Protein AF-A0A9P9G3U2-F1 (afdb_monomer_lite)

Secondary structure (DSSP, 8-state):
-EEEE-TTT--EEEEE--SSS-EEETT---SSEEEE---TTTS-TTT---PEEEE--SEEE-TTSSS------TTS--PPPSEEE--SHHHHHHHHHHHHHTT-SSEEEESEE---TTTSPPPP-STTSPPPSS--SSTT--EE-S-HHHHHHHHHHHHHTT--EEEE--SHHHHHHHHHHT-SEEESGGGG--

Foldseek 3Di:
DEFDADPVPRAGQDDDDDPDLAAAYEPPPQQFKDWDWHHCPVPPPVGTDDTDIQTQHAAEFAPQFQFDDCPDCVPNDDDDTRHDHADDLVRLLVVLVVRVVVVGLAHEYEQKGFRCCVVFPDADPDPPDDGDPDGPPDGRDIDGGDDLSSLLSNLVNCVVVVHAYEYEDCDPVSVVSNVVSPHSYYYNVVNVPD

InterPro domains:
  IPR032466 Metal-dependent hydrolase [SSF51556] (27-189)
  IPR051781 Metallo-dependent Hydrolase Enzymes [PTHR43135] (50-187)

Sequence (194 aa):
MSVTVDSETGLIVRVFERDDQKYVMPGLVDAHAHVFLHSYDEAGALQQKSPRLFVATKVLASTGSFEPRSENTSGGHCLPAGADAVDGVKACLMAVWIRIAAGADIIKFFADYRRRITRCPPAQQHPYIPSVRYPPKEPNADYLISSQQEMNMIVKEATLARAPVSAHCCTLEGALGAIEAGASTLEDVCDLLA

pLDDT: mean 73.5, std 18.17, range [33.47, 97.38]

Organism: Fusarium solani (NCBI:txid169388)

Structure (mmCIF, N/CA/C/O backbone):
data_AF-A0A9P9G3U2-F1
#
_entry.id   AF-A0A9P9G3U2-F1
#
loop_
_atom_site.group_PDB
_atom_site.id
_atom_site.type_symbol
_atom_site.label_atom_id
_atom_site.label_alt_id
_atom_site.label_comp_id
_atom_site.label_asym_id
_atom_site.label_entity_id
_atom_site.label_seq_id
_atom_site.pdbx_PDB_ins_code
_atom_site.Cartn_x
_atom_site.Cartn_y
_atom_site.Cartn_z
_atom_site.occupancy
_atom_site.B_iso_or_equiv
_atom_site.auth_seq_id
_atom_site.auth_comp_id
_atom_site.auth_asym_id
_atom_site.auth_atom_id
_atom_site.pdbx_PDB_model_num
ATOM 1 N N . MET A 1 1 ? -4.030 -13.801 9.976 1.00 45.12 1 MET A N 1
ATOM 2 C CA . MET A 1 1 ? -5.059 -14.839 9.845 1.00 45.12 1 MET A CA 1
ATOM 3 C C . MET A 1 1 ? -4.736 -15.628 8.585 1.00 45.12 1 MET A C 1
ATOM 5 O O . MET A 1 1 ? -4.961 -15.154 7.483 1.00 45.12 1 MET A O 1
ATOM 9 N N . SER A 1 2 ? -4.109 -16.796 8.716 1.00 42.75 2 SER A N 1
ATOM 10 C CA . SER A 1 2 ? -3.888 -17.645 7.539 1.00 42.75 2 SER A CA 1
ATOM 11 C C . SER A 1 2 ? -5.163 -18.431 7.259 1.00 42.75 2 SER A C 1
ATOM 13 O O . SER A 1 2 ? -5.807 -18.900 8.196 1.00 42.75 2 SER A O 1
ATOM 15 N N . VAL A 1 3 ? -5.541 -18.567 5.991 1.00 46.38 3 VAL A N 1
ATOM 16 C CA . VAL A 1 3 ? -6.710 -19.351 5.584 1.00 46.38 3 VAL A CA 1
ATOM 17 C C . VAL A 1 3 ? -6.270 -20.528 4.725 1.00 46.38 3 VAL A C 1
ATOM 19 O O . VAL A 1 3 ? -5.386 -20.393 3.886 1.00 46.38 3 VAL A O 1
ATOM 22 N N . THR A 1 4 ? -6.852 -21.699 4.961 1.00 43.03 4 THR A N 1
ATOM 23 C CA . THR A 1 4 ? -6.760 -22.839 4.044 1.00 43.03 4 THR A CA 1
ATOM 24 C C . THR A 1 4 ? -7.988 -22.804 3.162 1.00 43.03 4 THR A C 1
ATOM 26 O O . THR A 1 4 ? -9.107 -22.811 3.678 1.00 43.03 4 THR A O 1
ATOM 29 N N . VAL A 1 5 ? -7.772 -22.758 1.854 1.00 42.94 5 VAL A N 1
ATOM 30 C CA . VAL A 1 5 ? -8.829 -22.839 0.848 1.00 42.94 5 VAL A CA 1
ATOM 31 C C . VAL A 1 5 ? -8.732 -24.208 0.191 1.00 42.94 5 VAL A C 1
ATOM 33 O O . VAL A 1 5 ? -7.642 -24.632 -0.189 1.00 42.94 5 VAL A O 1
ATOM 36 N N . ASP A 1 6 ? -9.854 -24.907 0.094 1.00 45.75 6 ASP A N 1
ATOM 37 C CA . ASP A 1 6 ? -9.958 -26.141 -0.673 1.00 45.75 6 ASP A CA 1
ATOM 38 C C . ASP A 1 6 ? -9.789 -25.809 -2.159 1.00 45.75 6 ASP A C 1
ATOM 40 O O . ASP A 1 6 ? -10.519 -24.993 -2.722 1.00 45.75 6 ASP A O 1
ATOM 44 N N . SER A 1 7 ? -8.799 -26.429 -2.788 1.00 39.62 7 SER A N 1
ATOM 45 C CA . SER A 1 7 ? -8.441 -26.202 -4.183 1.00 39.62 7 SER A CA 1
ATOM 46 C C . SER A 1 7 ? -9.480 -26.708 -5.188 1.00 39.62 7 SER A C 1
ATOM 48 O O . SER A 1 7 ? -9.490 -26.223 -6.316 1.00 39.62 7 SER A O 1
ATOM 50 N N . GLU A 1 8 ? -10.336 -27.668 -4.822 1.00 46.75 8 GLU A N 1
ATOM 51 C CA . GLU A 1 8 ? -11.387 -28.188 -5.710 1.00 46.75 8 GLU A CA 1
ATOM 52 C C . GLU A 1 8 ? -12.665 -27.348 -5.640 1.00 46.75 8 GLU A C 1
ATOM 54 O O . GLU A 1 8 ? -13.308 -27.104 -6.662 1.00 46.75 8 GLU A O 1
ATOM 59 N N . THR A 1 9 ? -13.034 -26.888 -4.443 1.00 48.16 9 THR A N 1
ATOM 60 C CA . THR A 1 9 ? -14.304 -26.178 -4.211 1.00 48.16 9 THR A CA 1
ATOM 61 C C . THR A 1 9 ? -14.156 -24.662 -4.086 1.00 48.16 9 THR A C 1
ATOM 63 O O . THR A 1 9 ? -15.145 -23.936 -4.187 1.00 48.16 9 THR A O 1
ATOM 66 N N . GLY A 1 10 ? -12.936 -24.163 -3.867 1.00 41.75 10 GLY A N 1
ATOM 67 C CA . GLY A 1 10 ? -12.651 -22.752 -3.598 1.00 41.75 10 GLY A CA 1
ATOM 68 C C . GLY A 1 10 ? -13.147 -22.270 -2.231 1.00 41.75 10 GLY A C 1
ATOM 69 O O . GLY A 1 10 ? -13.153 -21.066 -1.969 1.00 41.75 10 GLY A O 1
ATOM 70 N N . LEU A 1 11 ? -13.590 -23.179 -1.357 1.00 41.12 11 LEU A N 1
ATOM 71 C CA . LEU A 1 11 ? -14.156 -22.840 -0.054 1.00 41.12 11 LEU A CA 1
ATOM 72 C C . LEU A 1 11 ? -13.065 -22.667 1.002 1.00 41.12 11 LEU A C 1
ATOM 74 O O . LEU A 1 11 ? -12.094 -23.418 1.053 1.00 41.12 11 LEU A O 1
ATOM 78 N N . ILE A 1 12 ? -13.250 -21.690 1.890 1.00 50.56 12 ILE A N 1
ATOM 79 C CA . ILE A 1 12 ? -12.361 -21.462 3.034 1.00 50.56 12 ILE A CA 1
ATOM 80 C C . ILE A 1 12 ? -12.642 -22.529 4.099 1.00 50.56 12 ILE A C 1
ATOM 82 O O . ILE A 1 12 ? -13.596 -22.426 4.869 1.00 50.56 12 ILE A O 1
ATOM 86 N N . VAL A 1 13 ? -11.808 -23.562 4.141 1.00 50.53 13 VAL A N 1
ATOM 87 C CA . VAL A 1 13 ? -11.993 -24.722 5.023 1.00 50.53 13 VAL A CA 1
ATOM 88 C C . VAL A 1 13 ? -11.485 -24.459 6.432 1.00 50.53 13 VAL A C 1
ATOM 90 O O . VAL A 1 13 ? -12.077 -24.945 7.387 1.00 50.53 13 VAL A O 1
ATOM 93 N N . ARG A 1 14 ? -10.397 -23.692 6.590 1.00 45.00 14 ARG A N 1
ATOM 94 C CA . ARG A 1 14 ? -9.821 -23.374 7.910 1.00 45.00 14 ARG A CA 1
ATOM 95 C C . ARG A 1 14 ? -9.322 -21.949 7.995 1.00 45.00 14 ARG A C 1
ATOM 97 O O . ARG A 1 14 ? -8.654 -21.474 7.083 1.00 45.00 14 ARG A O 1
ATOM 104 N N . VAL A 1 15 ? -9.583 -21.306 9.126 1.00 49.19 15 VAL A N 1
ATOM 105 C CA . VAL A 1 15 ? -9.071 -19.983 9.484 1.00 49.19 15 VAL A CA 1
ATOM 106 C C . VAL A 1 15 ? -8.194 -20.148 10.722 1.00 49.19 15 VAL A C 1
ATOM 108 O O . VAL A 1 15 ? -8.650 -20.671 11.731 1.00 49.19 15 VAL A O 1
ATOM 111 N N . PHE A 1 16 ? -6.929 -19.740 10.646 1.00 49.03 16 PHE A N 1
ATOM 112 C CA . PHE A 1 16 ? -6.006 -19.781 11.778 1.00 49.03 16 PHE A CA 1
ATOM 113 C C . PHE A 1 16 ? -5.856 -18.382 12.387 1.00 49.03 16 PHE A C 1
ATOM 115 O O . PHE A 1 16 ? -5.353 -17.459 11.730 1.00 49.03 16 PHE A O 1
ATOM 122 N N . GLU A 1 17 ? -6.232 -18.240 13.657 1.00 43.00 17 GLU A N 1
ATOM 123 C CA . GLU A 1 17 ? -5.750 -17.160 14.523 1.00 43.00 17 GLU A CA 1
ATOM 124 C C . GLU A 1 17 ? -4.346 -17.516 15.038 1.00 43.00 17 GLU A C 1
ATOM 126 O O . GLU A 1 17 ? -4.057 -18.674 15.340 1.00 43.00 17 GLU A O 1
ATOM 131 N N . ARG A 1 18 ? -3.438 -16.536 15.087 1.00 46.53 18 ARG A N 1
ATOM 132 C CA . ARG A 1 18 ? -2.116 -16.687 15.712 1.00 46.53 18 ARG A CA 1
ATOM 133 C C . ARG A 1 18 ? -1.962 -15.623 16.794 1.00 46.53 18 ARG A C 1
ATOM 135 O O . ARG A 1 18 ? -2.353 -14.485 16.561 1.00 46.53 18 ARG A O 1
ATOM 142 N N . ASP A 1 19 ? -1.385 -16.024 17.928 1.00 43.56 19 ASP A N 1
ATOM 143 C CA . ASP A 1 19 ? -1.260 -15.240 19.172 1.00 43.56 19 ASP A CA 1
ATOM 144 C C . ASP A 1 19 ? -0.364 -13.990 19.063 1.00 43.56 19 ASP A C 1
ATOM 146 O O . ASP A 1 19 ? -0.414 -13.118 19.930 1.00 43.56 19 ASP A O 1
ATOM 150 N N . ASP A 1 20 ? 0.428 -13.864 17.995 1.00 41.25 20 ASP A N 1
ATOM 151 C CA . ASP A 1 20 ? 1.319 -12.722 17.793 1.00 41.25 20 ASP A CA 1
ATOM 152 C C . ASP A 1 20 ? 0.686 -11.655 16.890 1.00 41.25 20 ASP A C 1
ATOM 154 O O . ASP A 1 20 ? 0.144 -11.947 15.825 1.00 41.25 20 ASP A O 1
ATOM 158 N N . GLN A 1 21 ? 0.819 -10.389 17.304 1.00 41.56 21 GLN A N 1
ATOM 159 C CA . GLN A 1 21 ? 0.242 -9.161 16.724 1.00 41.56 21 GLN A CA 1
ATOM 160 C C . GLN A 1 21 ? 0.616 -8.846 15.253 1.00 41.56 21 GLN A C 1
ATOM 162 O O . GLN A 1 21 ? 0.402 -7.720 14.799 1.00 41.56 21 GLN A O 1
ATOM 167 N N . LYS A 1 22 ? 1.189 -9.791 14.498 1.00 35.25 22 LYS A N 1
ATOM 168 C CA . LYS A 1 22 ? 1.585 -9.611 13.096 1.00 35.25 22 LYS A CA 1
ATOM 169 C C . LYS A 1 22 ? 1.017 -10.726 12.222 1.00 35.25 22 LYS A C 1
ATOM 171 O O . LYS A 1 22 ? 1.266 -11.906 12.459 1.00 35.25 22 LYS A O 1
ATOM 176 N N . TYR A 1 23 ? 0.268 -10.352 11.188 1.00 40.38 23 TYR A N 1
ATOM 177 C CA . TYR A 1 23 ? -0.491 -11.295 10.368 1.00 40.38 23 TYR A CA 1
ATOM 178 C C . TYR A 1 23 ? -0.017 -11.293 8.913 1.00 40.38 23 TYR A C 1
ATOM 180 O O . TYR A 1 23 ? -0.073 -10.274 8.241 1.00 40.38 23 TYR A O 1
ATOM 188 N N . VAL A 1 24 ? 0.372 -12.448 8.378 1.00 34.41 24 VAL A N 1
ATOM 189 C CA . VAL A 1 24 ? 0.499 -12.628 6.922 1.00 34.41 24 VAL A CA 1
ATOM 190 C C . VAL A 1 24 ? -0.860 -13.092 6.396 1.00 34.41 24 VAL A C 1
ATOM 192 O O . VAL A 1 24 ? -1.412 -14.066 6.919 1.00 34.41 24 VAL A O 1
ATOM 195 N N . MET A 1 25 ? -1.428 -12.374 5.427 1.00 40.22 25 MET A N 1
ATOM 196 C CA . MET A 1 25 ? -2.732 -12.685 4.828 1.00 40.22 25 MET A CA 1
ATOM 197 C C . MET A 1 25 ? -2.536 -13.025 3.344 1.00 40.22 25 MET A C 1
ATOM 199 O O . MET A 1 25 ? -2.255 -12.120 2.559 1.00 40.22 25 MET A O 1
ATOM 203 N N . PRO A 1 26 ? -2.689 -14.292 2.916 1.00 33.72 26 PRO A N 1
ATOM 204 C CA . PRO A 1 26 ? -2.816 -14.584 1.495 1.00 33.72 26 PRO A CA 1
ATOM 205 C C . PRO A 1 26 ? -4.196 -14.104 1.015 1.00 33.72 26 PRO A C 1
ATOM 207 O O . PRO A 1 26 ? -5.219 -14.537 1.547 1.00 33.72 26 PRO A O 1
ATOM 210 N N . GLY A 1 27 ? -4.230 -13.209 0.023 1.00 40.00 27 GLY A N 1
ATOM 211 C CA . GLY A 1 27 ? -5.468 -12.830 -0.669 1.00 40.00 27 GLY A CA 1
ATOM 212 C C . GLY A 1 27 ? -6.061 -11.456 -0.342 1.00 40.00 27 GLY A C 1
ATOM 213 O O . GLY A 1 27 ? -7.267 -11.275 -0.510 1.00 40.00 27 GLY A O 1
ATOM 214 N N . LEU A 1 28 ? -5.263 -10.463 0.065 1.00 48.31 28 LEU A N 1
ATOM 215 C CA . LEU A 1 28 ? -5.738 -9.078 0.207 1.00 48.31 28 LEU A CA 1
ATOM 216 C C . LEU A 1 28 ? -5.749 -8.313 -1.137 1.00 48.31 28 LEU A C 1
ATOM 218 O O . LEU A 1 28 ? -5.155 -7.246 -1.285 1.00 48.31 28 LEU A O 1
ATOM 222 N N . VAL A 1 29 ? -6.406 -8.878 -2.148 1.00 45.91 29 VAL A N 1
ATOM 223 C CA . VAL A 1 29 ? -6.285 -8.418 -3.546 1.00 45.91 29 VAL A CA 1
ATOM 224 C C . VAL A 1 29 ? -7.117 -7.164 -3.839 1.00 45.91 29 VAL A C 1
ATOM 226 O O . VAL A 1 29 ? -6.868 -6.483 -4.832 1.00 45.91 29 VAL A O 1
ATOM 229 N N . ASP A 1 30 ? -8.082 -6.814 -2.981 1.00 46.75 30 ASP A N 1
ATOM 230 C CA . ASP A 1 30 ? -8.872 -5.601 -3.182 1.00 46.75 30 ASP A CA 1
ATOM 231 C C . ASP A 1 30 ? -8.212 -4.396 -2.506 1.00 46.75 30 ASP A C 1
ATOM 233 O O . ASP A 1 30 ? -7.825 -4.424 -1.333 1.00 46.75 30 ASP A O 1
ATOM 237 N N . ALA A 1 31 ? -8.061 -3.325 -3.274 1.00 53.69 31 ALA A N 1
ATOM 238 C CA . ALA A 1 31 ? -7.362 -2.124 -2.856 1.00 53.69 31 ALA A CA 1
ATOM 239 C C . ALA A 1 31 ? -8.136 -1.346 -1.778 1.00 53.69 31 ALA A C 1
ATOM 241 O O . ALA A 1 31 ? -7.592 -0.403 -1.218 1.00 53.69 31 ALA A O 1
ATOM 242 N N . HIS A 1 32 ? -9.396 -1.683 -1.472 1.00 55.69 32 HIS A N 1
ATOM 243 C CA . HIS A 1 32 ? -10.261 -0.742 -0.747 1.00 55.69 32 HIS A CA 1
ATOM 244 C C . HIS A 1 32 ? -11.092 -1.325 0.416 1.00 55.69 32 HIS A C 1
ATOM 246 O O . HIS A 1 32 ? -11.450 -0.549 1.308 1.00 55.69 32 HIS A O 1
ATOM 252 N N . ALA A 1 33 ? -11.361 -2.640 0.490 1.00 49.88 33 ALA A N 1
ATOM 253 C CA . ALA A 1 33 ? -12.151 -3.239 1.583 1.00 49.88 33 ALA A CA 1
ATOM 254 C C . ALA A 1 33 ? -11.839 -4.726 1.863 1.00 49.88 33 ALA A C 1
ATOM 256 O O . ALA A 1 33 ? -11.539 -5.492 0.948 1.00 49.88 33 ALA A O 1
ATOM 257 N N . HIS A 1 34 ? -11.985 -5.156 3.126 1.00 57.62 34 HIS A N 1
ATOM 258 C CA . HIS A 1 34 ? -11.799 -6.558 3.547 1.00 57.62 34 HIS A CA 1
ATOM 259 C C . HIS A 1 34 ? -13.019 -7.137 4.216 1.00 57.62 34 HIS A C 1
ATOM 261 O O . HIS A 1 34 ? -13.521 -6.5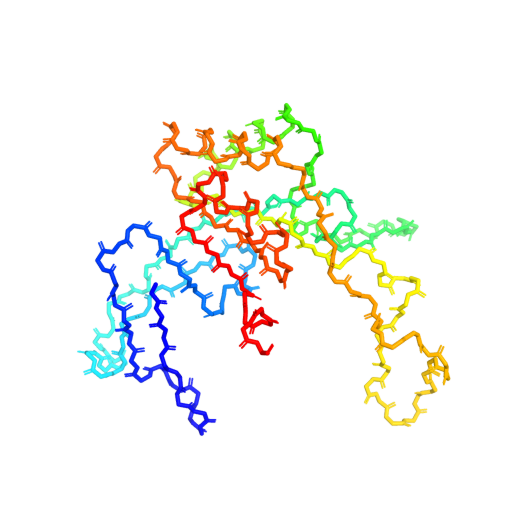48 5.160 1.00 57.62 34 HIS A O 1
ATOM 267 N N . VAL A 1 35 ? -13.421 -8.332 3.794 1.00 55.12 35 VAL A N 1
ATOM 268 C CA . VAL A 1 35 ? -14.496 -9.104 4.412 1.00 55.12 35 VAL A CA 1
ATOM 269 C C . VAL A 1 35 ? -13.890 -10.192 5.296 1.00 55.12 35 VAL A C 1
ATOM 271 O O . VAL A 1 35 ? -13.246 -11.109 4.793 1.00 55.12 35 VAL A O 1
ATOM 274 N N . PHE A 1 36 ? -14.123 -10.126 6.607 1.00 54.19 36 PHE A N 1
ATOM 275 C CA . PHE A 1 36 ? -13.776 -11.229 7.505 1.00 54.19 36 PHE A CA 1
ATOM 276 C C . PHE A 1 36 ? -14.916 -12.241 7.570 1.00 54.19 36 PHE A C 1
ATOM 278 O O . PHE A 1 36 ? -16.031 -11.919 7.987 1.00 54.19 36 PHE A O 1
ATOM 285 N N . LEU A 1 37 ? -14.603 -13.469 7.168 1.00 55.50 37 LEU A N 1
ATOM 286 C CA . LEU A 1 37 ? -15.475 -14.632 7.219 1.00 55.50 37 LEU A CA 1
ATOM 287 C C . LEU A 1 37 ? -14.943 -15.623 8.261 1.00 55.50 37 LEU A C 1
ATOM 289 O O . LEU A 1 37 ? -13.740 -15.876 8.319 1.00 55.50 37 LEU A O 1
ATOM 293 N N . HIS A 1 38 ? -15.843 -16.196 9.065 1.00 53.56 38 HIS A N 1
ATOM 294 C CA . HIS A 1 38 ? -15.523 -17.393 9.847 1.00 53.56 38 HIS A CA 1
ATOM 295 C C . HIS A 1 38 ? -15.225 -18.558 8.903 1.00 53.56 38 HIS A C 1
ATOM 297 O O . HIS A 1 38 ? -15.784 -18.619 7.802 1.00 53.56 38 HIS A O 1
ATOM 303 N N . SER A 1 39 ? -14.385 -19.487 9.356 1.00 50.84 39 SER A N 1
ATOM 304 C CA . SER A 1 39 ? -14.165 -20.744 8.645 1.00 50.84 39 SER A CA 1
ATOM 305 C C . SER A 1 39 ? -15.485 -21.487 8.440 1.00 50.84 39 SER A C 1
ATOM 307 O O . SER A 1 39 ? -16.307 -21.508 9.359 1.00 50.84 39 SER A O 1
ATOM 309 N N . TYR A 1 40 ? -15.683 -22.152 7.299 1.00 56.06 40 TYR A N 1
ATOM 310 C CA . TYR A 1 40 ? -16.886 -22.973 7.099 1.00 56.06 40 TYR A CA 1
ATOM 311 C C . TYR A 1 40 ? -16.959 -24.162 8.078 1.00 56.06 40 TYR A C 1
ATOM 313 O O . TYR A 1 40 ? -18.061 -24.599 8.408 1.00 56.06 40 TYR A O 1
ATOM 321 N N . ASP A 1 41 ? -15.810 -24.611 8.602 1.00 54.81 41 ASP A N 1
ATOM 322 C CA . ASP A 1 41 ? -15.711 -25.583 9.705 1.00 54.81 41 ASP A CA 1
ATOM 323 C C . ASP A 1 41 ? -16.272 -25.039 11.041 1.00 54.81 41 ASP A C 1
ATOM 325 O O . ASP A 1 41 ? -16.739 -25.814 11.874 1.00 54.81 41 ASP A O 1
ATOM 329 N N . GLU A 1 42 ? -16.233 -23.720 11.269 1.00 59.12 42 GLU A N 1
ATOM 330 C CA . GLU A 1 42 ? -16.720 -23.081 12.505 1.00 59.12 42 GLU A CA 1
ATOM 331 C C . GLU A 1 42 ? -18.178 -22.625 12.407 1.00 59.12 42 GLU A C 1
ATOM 333 O O . GLU A 1 42 ? -18.930 -22.725 13.376 1.00 59.12 42 GLU A O 1
ATOM 338 N N . ALA A 1 43 ? -18.582 -22.087 11.254 1.00 58.69 43 ALA A N 1
ATOM 339 C CA . ALA A 1 43 ? -19.936 -21.606 11.024 1.00 58.69 43 ALA A CA 1
ATOM 340 C C . ALA A 1 43 ? -20.340 -21.839 9.565 1.00 58.69 43 ALA A C 1
ATOM 342 O O . ALA A 1 43 ? -19.764 -21.260 8.642 1.00 58.69 43 ALA A O 1
ATOM 343 N N . GLY A 1 44 ? -21.380 -22.654 9.358 1.00 60.38 44 GLY A N 1
ATOM 344 C CA . GLY A 1 44 ? -21.969 -22.852 8.033 1.00 60.38 44 GLY A CA 1
ATOM 345 C C . GLY A 1 44 ? -22.502 -21.538 7.446 1.00 60.38 44 GLY A C 1
ATOM 346 O O . GLY A 1 44 ? -22.791 -20.595 8.180 1.00 60.38 44 GLY A O 1
ATOM 347 N N . ALA A 1 45 ? -22.686 -21.480 6.124 1.00 64.50 45 ALA A N 1
ATOM 348 C CA . ALA A 1 45 ? -23.028 -20.248 5.393 1.00 64.50 45 ALA A CA 1
ATOM 349 C C . ALA A 1 45 ? -24.205 -19.443 5.991 1.00 64.50 45 ALA A C 1
ATOM 351 O O . ALA A 1 45 ? -24.190 -18.217 5.981 1.00 64.50 45 ALA A O 1
ATOM 352 N N . LEU A 1 46 ? -25.212 -20.124 6.550 1.00 64.62 46 LEU A N 1
ATOM 353 C CA . LEU A 1 46 ? -26.394 -19.502 7.167 1.00 64.62 46 LEU A CA 1
ATOM 354 C C . LEU A 1 46 ? -26.131 -18.881 8.551 1.00 64.62 46 LEU A C 1
ATOM 356 O O . LEU A 1 46 ? -26.942 -18.097 9.035 1.00 64.62 46 LEU A O 1
ATOM 360 N N . GLN A 1 47 ? -25.035 -19.264 9.206 1.00 64.56 47 GLN A N 1
ATOM 361 C CA . GLN A 1 47 ? -24.634 -18.827 10.547 1.00 64.56 47 GLN A CA 1
ATOM 362 C C . GLN A 1 47 ? -23.389 -17.944 10.534 1.00 64.56 47 GLN A C 1
ATOM 364 O O . GLN A 1 47 ? -22.958 -17.492 11.599 1.00 64.56 47 GLN A O 1
ATOM 369 N N . GLN A 1 48 ? -22.810 -17.672 9.360 1.00 62.75 48 GLN A N 1
ATOM 370 C CA . GLN A 1 48 ? -21.767 -16.668 9.269 1.00 62.75 48 GLN A CA 1
ATOM 371 C C . GLN A 1 48 ? -22.288 -15.354 9.840 1.00 62.75 48 GLN A C 1
ATOM 373 O O . GLN A 1 48 ? -23.316 -14.822 9.418 1.00 62.75 48 GLN A O 1
ATOM 378 N N . LYS A 1 49 ? -21.564 -14.832 10.833 1.00 59.91 49 LYS A N 1
ATOM 379 C CA . LYS A 1 49 ? -21.797 -13.473 11.312 1.00 59.91 49 LYS A CA 1
ATOM 380 C C . LYS A 1 49 ? -21.672 -12.541 10.115 1.00 59.91 49 LYS A C 1
ATOM 382 O O . LYS A 1 49 ? -20.784 -12.739 9.287 1.00 59.91 49 LYS A O 1
ATOM 387 N N . SER A 1 50 ? -22.553 -11.544 10.045 1.00 54.53 50 SER A N 1
ATOM 388 C CA . SER A 1 50 ? -22.530 -10.552 8.974 1.00 54.53 50 SER A CA 1
ATOM 389 C C . SER A 1 50 ? -21.096 -10.076 8.724 1.00 54.53 50 SER A C 1
ATOM 391 O O . SER A 1 50 ? -20.388 -9.793 9.700 1.00 54.53 50 SER A O 1
ATOM 393 N N . PRO A 1 51 ? -20.665 -10.009 7.454 1.00 57.97 51 PRO A N 1
ATOM 394 C CA . PRO A 1 51 ? -19.285 -9.721 7.103 1.00 57.97 51 PRO A CA 1
ATOM 395 C C . PRO A 1 51 ? -18.842 -8.418 7.763 1.00 57.97 51 PRO A C 1
ATOM 397 O O . PRO A 1 51 ? -19.443 -7.363 7.550 1.00 57.97 51 PRO A O 1
ATOM 400 N N . ARG A 1 52 ? -17.807 -8.496 8.606 1.00 57.81 52 ARG A N 1
ATOM 401 C CA . ARG A 1 52 ? -17.179 -7.299 9.167 1.00 57.81 52 ARG A CA 1
ATOM 402 C C . ARG A 1 52 ? -16.229 -6.750 8.121 1.00 57.81 52 ARG A C 1
ATOM 404 O O . ARG A 1 52 ? -15.305 -7.455 7.711 1.00 57.81 52 ARG A O 1
ATOM 411 N N . LEU A 1 53 ? -16.510 -5.526 7.686 1.00 66.12 53 LEU A N 1
ATOM 412 C CA . LEU A 1 53 ? -15.677 -4.808 6.740 1.00 66.12 53 LEU A CA 1
ATOM 413 C C . LEU A 1 53 ? -14.621 -4.003 7.491 1.00 66.12 53 LEU A C 1
ATOM 415 O O . LEU A 1 53 ? -14.978 -3.224 8.369 1.00 66.12 53 LEU A O 1
ATOM 419 N N . PHE A 1 54 ? -13.352 -4.185 7.133 1.00 70.88 54 PHE A N 1
ATOM 420 C CA . PHE A 1 54 ? -12.311 -3.200 7.428 1.00 70.88 54 PHE A CA 1
ATOM 421 C C . PHE A 1 54 ? -12.055 -2.407 6.159 1.00 70.88 54 PHE A C 1
ATOM 423 O O . PHE A 1 54 ? -11.713 -2.983 5.121 1.00 70.88 54 PHE A O 1
ATOM 430 N N . VAL A 1 55 ? -12.268 -1.099 6.228 1.00 78.81 55 VAL A N 1
ATOM 431 C CA . VAL A 1 55 ? -12.207 -0.226 5.060 1.00 78.81 55 VAL A CA 1
ATOM 432 C C . VAL A 1 55 ? -10.876 0.514 5.052 1.00 78.81 55 VAL A C 1
ATOM 434 O O . VAL A 1 55 ? -10.582 1.290 5.957 1.00 78.81 55 VAL A O 1
ATOM 437 N N . ALA A 1 56 ? -10.073 0.301 4.008 1.00 81.31 56 ALA A N 1
ATOM 438 C CA . ALA A 1 56 ? -8.803 1.009 3.825 1.00 81.31 56 ALA A CA 1
ATOM 439 C C . ALA A 1 56 ? -8.984 2.390 3.170 1.00 81.31 56 ALA A C 1
ATOM 441 O O . ALA A 1 56 ? -8.084 3.229 3.182 1.00 81.31 56 ALA A O 1
ATOM 442 N N . THR A 1 57 ? -10.161 2.650 2.594 1.00 84.81 57 THR A N 1
ATOM 443 C CA . THR A 1 57 ? -10.467 3.785 1.709 1.00 84.81 57 THR A CA 1
ATOM 444 C C . THR A 1 57 ? -9.639 3.755 0.424 1.00 84.81 57 THR A C 1
ATOM 446 O O . THR A 1 57 ? -9.986 2.983 -0.453 1.00 84.81 57 THR A O 1
ATOM 449 N N . LYS A 1 58 ? -8.580 4.564 0.280 1.00 86.88 58 LYS A N 1
ATOM 450 C CA . LYS A 1 58 ? -7.611 4.496 -0.823 1.00 86.88 58 LYS A CA 1
ATOM 451 C C . LYS A 1 58 ? -6.270 4.000 -0.301 1.00 86.88 58 LYS A C 1
ATOM 453 O O . LYS A 1 58 ? -5.785 4.496 0.711 1.00 86.88 58 LYS A O 1
ATOM 458 N N . VAL A 1 59 ? -5.648 3.091 -1.039 1.00 89.69 59 VAL A N 1
ATOM 459 C CA . VAL A 1 59 ? -4.286 2.641 -0.742 1.00 89.69 59 VAL A CA 1
ATOM 460 C C . VAL A 1 59 ? -3.275 3.728 -1.067 1.00 89.69 59 VAL A C 1
ATOM 462 O O . VAL A 1 59 ? -3.450 4.466 -2.033 1.00 89.69 59 VAL A O 1
ATOM 465 N N . LEU A 1 60 ? -2.210 3.792 -0.278 1.00 91.75 60 LEU A N 1
ATOM 466 C CA . LEU A 1 60 ? -1.053 4.639 -0.525 1.00 91.75 60 LEU A CA 1
ATOM 467 C C . LEU A 1 60 ? -0.062 3.928 -1.457 1.00 91.75 60 LEU A C 1
ATOM 469 O O . LEU A 1 60 ? 0.365 2.807 -1.179 1.00 91.75 60 LEU A O 1
ATOM 473 N N . ALA A 1 61 ? 0.323 4.566 -2.557 1.00 90.38 61 ALA A N 1
ATOM 474 C CA . ALA A 1 61 ? 1.325 4.027 -3.476 1.00 90.38 61 ALA A CA 1
ATOM 475 C C . ALA A 1 61 ? 2.172 5.157 -4.075 1.00 90.38 61 ALA A C 1
ATOM 477 O O . ALA A 1 61 ? 1.701 6.284 -4.187 1.00 90.38 61 ALA A O 1
ATOM 478 N N . SER A 1 62 ? 3.406 4.873 -4.496 1.00 89.31 62 SER A N 1
ATOM 479 C CA . SER A 1 62 ? 4.227 5.876 -5.197 1.00 89.31 62 SER A CA 1
ATOM 480 C C . SER A 1 62 ? 3.639 6.215 -6.572 1.00 89.31 62 SER A C 1
ATOM 482 O O . SER A 1 62 ? 3.023 5.368 -7.231 1.00 89.31 62 SER A O 1
ATOM 484 N N . THR A 1 63 ? 3.868 7.433 -7.057 1.00 87.25 63 THR A N 1
ATOM 485 C CA . THR A 1 63 ? 3.357 7.884 -8.359 1.00 87.25 63 THR A CA 1
ATOM 486 C C . THR A 1 63 ? 3.775 6.953 -9.511 1.00 87.25 63 THR A C 1
ATOM 488 O O . THR A 1 63 ? 4.949 6.605 -9.691 1.00 87.25 63 THR A O 1
ATOM 491 N N . GLY A 1 64 ? 2.821 6.550 -10.353 1.00 78.06 64 GLY A N 1
ATOM 492 C CA . GLY A 1 64 ? 3.029 5.685 -11.520 1.00 78.06 64 GLY A CA 1
ATOM 493 C C . GLY A 1 64 ? 3.103 4.181 -11.236 1.00 78.06 64 GLY A C 1
ATOM 494 O O . GLY A 1 64 ? 3.331 3.411 -12.179 1.00 78.06 64 GLY A O 1
ATOM 495 N N . SER A 1 65 ? 2.954 3.761 -9.973 1.00 79.19 65 SER A N 1
ATOM 496 C CA . SER A 1 65 ? 3.001 2.351 -9.558 1.00 79.19 65 SER A CA 1
ATOM 497 C C . SER A 1 65 ? 1.628 1.667 -9.675 1.00 79.19 65 SER A C 1
ATOM 499 O O . SER A 1 65 ? 1.331 1.094 -10.724 1.00 79.19 65 SER A O 1
ATOM 501 N N . PHE A 1 66 ? 0.785 1.758 -8.642 1.00 77.38 66 PHE A N 1
ATOM 502 C CA . PHE A 1 66 ? -0.563 1.192 -8.569 1.00 77.38 66 PHE A CA 1
ATOM 503 C C . PHE A 1 66 ? -1.623 2.226 -8.980 1.00 77.38 66 PHE A C 1
ATOM 505 O O . PHE A 1 66 ? -2.424 2.698 -8.177 1.00 77.38 66 PHE A O 1
ATOM 512 N N . GLU A 1 67 ? -1.627 2.622 -10.252 1.00 71.06 67 GLU A N 1
ATOM 513 C CA . GLU A 1 67 ? -2.655 3.523 -10.778 1.00 71.06 67 GLU A CA 1
ATOM 514 C C . GLU A 1 67 ? -2.999 3.237 -12.248 1.00 71.06 67 GLU A C 1
ATOM 516 O O . GLU A 1 67 ? -2.114 2.877 -13.036 1.00 71.06 67 GLU A O 1
ATOM 521 N N . PRO A 1 68 ? -4.274 3.412 -12.655 1.00 67.12 68 PRO A N 1
ATOM 522 C CA . PRO A 1 68 ? -4.648 3.459 -14.063 1.00 67.12 68 PRO A CA 1
ATOM 523 C C . PRO A 1 68 ? -3.906 4.601 -14.769 1.00 67.12 68 PRO A C 1
ATOM 525 O O . PRO A 1 68 ? -4.276 5.772 -14.661 1.00 67.12 68 PRO A O 1
ATOM 528 N N . ARG A 1 69 ? -2.833 4.267 -15.493 1.00 69.00 69 ARG A N 1
ATOM 529 C CA . ARG A 1 69 ? -2.018 5.269 -16.189 1.00 69.00 69 ARG A CA 1
ATOM 530 C C . ARG A 1 69 ? -2.826 5.892 -17.321 1.00 69.00 69 ARG A C 1
ATOM 532 O O . ARG A 1 69 ? -3.131 5.232 -18.310 1.00 69.00 69 ARG A O 1
ATOM 539 N N . SER A 1 70 ? -3.155 7.168 -17.166 1.00 64.38 70 SER A N 1
ATOM 540 C CA . SER A 1 70 ? -3.857 7.959 -18.175 1.00 64.38 70 SER A CA 1
ATOM 541 C C . SER A 1 70 ? -2.872 8.954 -18.791 1.00 64.38 70 SER A C 1
ATOM 543 O O . SER A 1 70 ? -2.777 10.092 -18.350 1.00 64.38 70 SER A O 1
ATOM 545 N N . GLU A 1 71 ? -2.094 8.512 -19.784 1.00 66.88 71 GLU A N 1
ATOM 546 C CA . GLU A 1 71 ? -1.128 9.380 -20.490 1.00 66.88 71 GLU A CA 1
ATOM 547 C C . GLU A 1 71 ? -1.809 10.305 -21.509 1.00 66.88 71 GLU A C 1
ATOM 549 O O . GLU A 1 71 ? -1.274 11.353 -21.864 1.00 66.88 71 GLU A O 1
ATOM 554 N N . ASN A 1 72 ? -3.003 9.930 -21.972 1.00 63.75 72 ASN A N 1
ATOM 555 C CA . ASN A 1 72 ? -3.775 10.690 -22.941 1.00 63.75 72 ASN A CA 1
ATOM 556 C C . ASN A 1 72 ? -5.108 11.133 -22.330 1.00 63.75 72 ASN A C 1
ATOM 558 O O . ASN A 1 72 ? -5.963 10.302 -22.045 1.00 63.75 72 ASN A O 1
ATOM 562 N N . THR A 1 73 ? -5.287 12.443 -22.176 1.00 69.81 73 THR A N 1
ATOM 563 C CA . THR A 1 73 ? -6.541 13.066 -21.716 1.00 69.81 73 THR A CA 1
ATOM 564 C C . THR A 1 73 ? -7.384 13.611 -22.875 1.00 69.81 73 THR A C 1
ATOM 566 O O . THR A 1 73 ? -8.444 14.207 -22.664 1.00 69.81 73 THR A O 1
ATOM 569 N N . SER A 1 74 ? -6.927 13.419 -24.118 1.00 68.06 74 SER A N 1
ATOM 570 C CA . SER A 1 74 ? -7.610 13.901 -25.319 1.00 68.06 74 SER A CA 1
ATOM 571 C C . SER A 1 74 ? -8.982 13.239 -25.436 1.00 68.06 74 SER A C 1
ATOM 573 O O . SER A 1 74 ? -9.083 12.018 -25.521 1.00 68.06 74 SER A O 1
ATOM 575 N N . GLY A 1 75 ? -10.042 14.049 -25.431 1.00 72.00 75 GLY A N 1
ATOM 576 C CA . GLY A 1 75 ? -11.430 13.573 -25.402 1.00 72.00 75 GLY A CA 1
ATOM 577 C C . GLY A 1 75 ? -12.064 13.540 -24.007 1.00 72.00 75 GLY A C 1
ATOM 578 O O . GLY A 1 75 ? -13.208 13.120 -23.883 1.00 72.00 75 GLY A O 1
ATOM 579 N N . GLY A 1 76 ? -11.359 13.997 -22.965 1.00 75.62 76 GLY A N 1
ATOM 580 C CA . GLY A 1 76 ? -11.907 14.163 -21.612 1.00 75.62 76 GLY A CA 1
ATOM 581 C C . GLY A 1 76 ? -12.077 12.865 -20.817 1.00 75.62 76 GLY A C 1
ATOM 582 O O . GLY A 1 76 ? -12.603 12.893 -19.707 1.00 75.62 76 GLY A O 1
ATOM 583 N N . HIS A 1 77 ? -11.628 11.731 -21.356 1.00 68.75 77 HIS A N 1
ATOM 584 C CA . HIS A 1 77 ? -11.671 10.448 -20.667 1.00 68.75 77 HIS A CA 1
ATOM 585 C C . HIS A 1 77 ? -10.409 10.248 -19.821 1.00 68.75 77 HIS A C 1
ATOM 587 O O . HIS A 1 77 ? -9.335 9.981 -20.352 1.00 68.75 77 HIS A O 1
ATOM 593 N N . CYS A 1 78 ? -10.561 10.341 -18.500 1.00 69.69 78 CYS A N 1
ATOM 594 C CA . CYS A 1 78 ? -9.543 9.973 -17.516 1.00 69.69 78 CYS A CA 1
ATOM 595 C C . CYS A 1 78 ? -10.129 8.915 -16.581 1.00 69.69 78 CYS A C 1
ATOM 597 O O . CYS A 1 78 ? -11.241 9.087 -16.075 1.00 69.69 78 CYS A O 1
ATOM 599 N N . LEU A 1 79 ? -9.397 7.828 -16.341 1.00 73.44 79 LEU A N 1
ATOM 600 C CA . LEU A 1 79 ? -9.822 6.823 -15.369 1.00 73.44 79 LEU A CA 1
ATOM 601 C C . LEU A 1 79 ? -9.578 7.344 -13.943 1.00 73.44 79 LEU A C 1
ATOM 603 O O . LEU A 1 79 ? -8.572 8.017 -13.707 1.00 73.44 79 LEU A O 1
ATOM 607 N N . PRO A 1 80 ? -10.472 7.055 -12.981 1.00 73.12 80 PRO A N 1
ATOM 608 C CA . PRO A 1 80 ? -10.240 7.430 -11.594 1.00 73.12 80 PRO A CA 1
ATOM 609 C C . PRO A 1 80 ? -9.004 6.708 -11.048 1.00 73.12 80 PRO A C 1
ATOM 611 O O . PRO A 1 80 ? -8.806 5.517 -11.289 1.00 73.12 80 PRO A O 1
ATOM 614 N N . ALA A 1 81 ? -8.181 7.429 -10.286 1.00 73.25 81 ALA A N 1
ATOM 615 C CA . ALA A 1 81 ? -7.006 6.850 -9.647 1.00 73.25 81 ALA A CA 1
ATOM 616 C C . ALA A 1 81 ? -7.415 5.801 -8.599 1.00 73.25 81 ALA A C 1
ATOM 618 O O . ALA A 1 81 ? -8.202 6.093 -7.690 1.00 73.25 81 ALA A O 1
ATOM 619 N N . GLY A 1 82 ? -6.857 4.593 -8.738 1.00 74.31 82 GLY A N 1
ATOM 620 C CA . GLY A 1 82 ? -7.087 3.457 -7.840 1.00 74.31 82 GLY A CA 1
ATOM 621 C C . GLY A 1 82 ? -6.325 3.539 -6.512 1.00 74.31 82 GLY A C 1
ATOM 622 O O . GLY A 1 82 ? -6.734 2.907 -5.544 1.00 74.31 82 GLY A O 1
ATOM 623 N N . ALA A 1 83 ? -5.274 4.354 -6.428 1.00 85.00 83 ALA A N 1
ATOM 624 C CA . ALA A 1 83 ? -4.552 4.666 -5.195 1.00 85.00 83 ALA A CA 1
ATOM 625 C C . ALA A 1 83 ? -4.425 6.179 -4.992 1.00 85.00 83 ALA A C 1
ATOM 627 O O . ALA A 1 83 ? -4.728 6.984 -5.877 1.00 85.00 83 ALA A O 1
ATOM 628 N N . ASP A 1 84 ? -4.010 6.551 -3.788 1.00 88.25 84 ASP A N 1
ATOM 629 C CA . ASP A 1 84 ? -3.489 7.869 -3.464 1.00 88.25 84 ASP A CA 1
ATOM 630 C C . ASP A 1 84 ? -1.985 7.877 -3.771 1.00 88.25 84 ASP A C 1
ATOM 632 O O . ASP A 1 84 ? -1.210 7.164 -3.125 1.00 88.25 84 ASP A O 1
ATOM 636 N N . ALA A 1 85 ? -1.596 8.630 -4.801 1.00 89.12 85 ALA A N 1
ATOM 637 C CA . ALA A 1 85 ? -0.208 8.744 -5.228 1.00 89.12 85 ALA A CA 1
ATOM 638 C C . ALA A 1 85 ? 0.567 9.621 -4.233 1.00 89.12 85 ALA A C 1
ATOM 640 O O . ALA A 1 85 ? 0.300 10.818 -4.105 1.00 89.12 85 ALA A O 1
ATOM 641 N N . VAL A 1 86 ? 1.511 9.022 -3.509 1.00 91.75 86 VAL A N 1
ATOM 642 C CA . VAL A 1 86 ? 2.261 9.671 -2.433 1.00 91.75 86 VAL A CA 1
ATOM 643 C C . VAL A 1 86 ? 3.757 9.474 -2.614 1.00 91.75 86 VAL A C 1
ATOM 645 O O . VAL A 1 86 ? 4.248 8.351 -2.658 1.00 91.75 86 VAL A O 1
ATOM 648 N N . ASP A 1 87 ? 4.487 10.586 -2.672 1.00 92.06 87 ASP A N 1
ATOM 649 C CA . ASP A 1 87 ? 5.945 10.585 -2.736 1.00 92.06 87 ASP A CA 1
ATOM 650 C C . ASP A 1 87 ? 6.514 11.561 -1.701 1.00 92.06 87 ASP A C 1
ATOM 652 O O . ASP A 1 87 ? 6.115 12.726 -1.597 1.00 92.06 87 ASP A O 1
ATOM 656 N N . GLY A 1 88 ? 7.479 11.085 -0.929 1.00 94.94 88 GLY A N 1
ATOM 657 C CA . GLY A 1 88 ? 8.132 11.806 0.145 1.00 94.94 88 GLY A CA 1
ATOM 658 C C . GLY A 1 88 ? 7.443 11.649 1.500 1.00 94.94 88 GLY A C 1
ATOM 659 O O . GLY A 1 88 ? 6.225 11.516 1.639 1.00 94.94 88 GLY A O 1
ATOM 660 N N . VAL A 1 89 ? 8.257 11.768 2.548 1.00 96.50 89 VAL A N 1
ATOM 661 C CA . VAL A 1 89 ? 7.855 11.616 3.956 1.00 96.50 89 VAL A CA 1
ATOM 662 C C . VAL A 1 89 ? 6.670 12.508 4.344 1.00 96.50 89 VAL A C 1
ATOM 664 O O . VAL A 1 89 ? 5.727 12.055 4.993 1.00 96.50 89 VAL A O 1
ATOM 667 N N . LYS A 1 90 ? 6.694 13.785 3.944 1.00 96.50 90 LYS A N 1
ATOM 668 C CA . LYS A 1 90 ? 5.628 14.733 4.295 1.00 96.50 90 LYS A CA 1
ATOM 669 C C . LYS A 1 90 ? 4.305 14.373 3.616 1.00 96.50 90 LYS A C 1
ATOM 671 O O . LYS A 1 90 ? 3.258 14.514 4.243 1.00 96.50 90 LYS A O 1
ATOM 676 N N . ALA A 1 91 ? 4.351 13.913 2.365 1.00 95.56 91 ALA A N 1
ATOM 677 C CA . ALA A 1 91 ? 3.159 13.485 1.641 1.00 95.56 91 ALA A CA 1
ATOM 678 C C . ALA A 1 91 ? 2.559 12.225 2.274 1.00 95.56 91 ALA A C 1
ATOM 680 O O . ALA A 1 91 ? 1.352 12.180 2.484 1.00 95.56 91 ALA A O 1
ATOM 681 N N . CYS A 1 92 ? 3.401 11.269 2.678 1.00 95.50 92 CYS A N 1
ATOM 682 C CA . CYS A 1 92 ? 2.970 10.069 3.396 1.00 95.50 92 CYS A CA 1
ATOM 683 C C . CYS A 1 92 ? 2.218 10.409 4.691 1.00 95.50 92 CYS A C 1
ATOM 685 O O . CYS A 1 92 ? 1.121 9.905 4.917 1.00 95.50 92 CYS A O 1
ATOM 687 N N . LEU A 1 93 ? 2.762 11.319 5.507 1.00 95.50 93 LEU A N 1
ATOM 688 C CA . LEU A 1 93 ? 2.105 11.777 6.736 1.00 95.50 93 LEU A CA 1
ATOM 689 C C . LEU A 1 93 ? 0.745 12.433 6.444 1.00 95.50 93 LEU A C 1
ATOM 691 O O . LEU A 1 93 ? -0.256 12.081 7.067 1.00 95.50 93 LEU A O 1
ATOM 695 N N . MET A 1 94 ? 0.684 13.353 5.474 1.00 96.44 94 MET A N 1
ATOM 696 C CA . MET A 1 94 ? -0.576 14.008 5.091 1.00 96.44 94 MET A CA 1
ATOM 697 C C . MET A 1 94 ? -1.611 12.997 4.590 1.00 96.44 94 MET A C 1
ATOM 699 O O . MET A 1 94 ? -2.784 13.087 4.945 1.00 96.44 94 MET A O 1
ATOM 703 N N . ALA A 1 95 ? -1.185 12.029 3.782 1.00 94.62 95 ALA A N 1
ATOM 704 C CA . ALA A 1 95 ? -2.076 11.032 3.220 1.00 94.62 95 ALA A CA 1
ATOM 705 C C . ALA A 1 95 ? -2.670 10.131 4.304 1.00 94.62 95 ALA A C 1
ATOM 707 O O . ALA A 1 95 ? -3.880 9.928 4.308 1.00 94.62 95 ALA A O 1
ATOM 708 N N . VAL A 1 96 ? -1.868 9.684 5.276 1.00 95.25 96 VAL A N 1
ATOM 709 C CA . VAL A 1 96 ? -2.367 8.929 6.438 1.00 95.25 96 VAL A CA 1
ATOM 710 C C . VAL A 1 96 ? -3.441 9.721 7.187 1.00 95.25 96 VAL A C 1
ATOM 712 O O . VAL A 1 96 ? -4.516 9.183 7.449 1.00 95.25 96 VAL A O 1
ATOM 715 N N . TRP A 1 97 ? -3.219 11.013 7.454 1.00 95.44 97 TRP A N 1
ATOM 716 C CA . TRP A 1 97 ? -4.232 11.858 8.099 1.00 95.44 97 TRP A CA 1
ATOM 717 C C . TRP A 1 97 ? -5.516 11.976 7.275 1.00 95.44 97 TRP A C 1
ATOM 719 O O . TRP A 1 97 ? -6.605 11.883 7.836 1.00 95.44 97 TRP A O 1
ATOM 729 N N . ILE A 1 98 ? -5.409 12.135 5.953 1.00 94.62 98 ILE A N 1
ATOM 730 C CA . ILE A 1 98 ? -6.574 12.181 5.060 1.00 94.62 98 ILE A CA 1
ATOM 731 C C . ILE A 1 98 ? -7.341 10.856 5.103 1.00 94.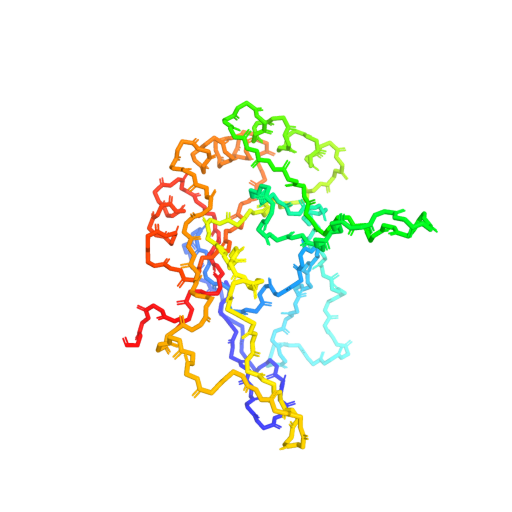62 98 ILE A C 1
ATOM 733 O O . ILE A 1 98 ? -8.569 10.872 5.162 1.00 94.62 98 ILE A O 1
ATOM 737 N N . ARG A 1 99 ? -6.646 9.712 5.094 1.00 92.88 99 ARG A N 1
ATOM 738 C CA . ARG A 1 99 ? -7.289 8.392 5.144 1.00 92.88 99 ARG A CA 1
ATOM 739 C C . ARG A 1 99 ? -8.012 8.161 6.467 1.00 92.88 99 ARG A C 1
ATOM 741 O O . ARG A 1 99 ? -9.174 7.769 6.456 1.00 92.88 99 ARG A O 1
ATOM 748 N N . ILE A 1 100 ? -7.379 8.490 7.590 1.00 93.31 100 ILE A N 1
ATOM 749 C CA . 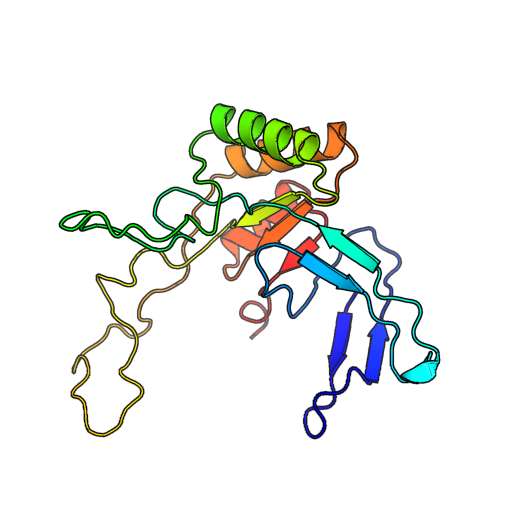ILE A 1 100 ? -8.012 8.402 8.914 1.00 93.31 100 ILE A CA 1
ATOM 750 C C . ILE A 1 100 ? -9.226 9.333 8.993 1.00 93.31 100 ILE A C 1
ATOM 752 O O . ILE A 1 100 ? -10.293 8.917 9.433 1.00 93.31 100 ILE A O 1
ATOM 756 N N . ALA A 1 101 ? -9.099 10.578 8.521 1.00 93.44 101 ALA A N 1
ATOM 757 C CA . ALA A 1 101 ? -10.207 11.533 8.502 1.00 93.44 101 ALA A CA 1
ATOM 758 C C . ALA A 1 101 ? -11.365 11.084 7.592 1.00 93.44 101 ALA A C 1
ATOM 760 O O . ALA A 1 101 ? -12.518 11.414 7.860 1.00 93.44 101 ALA A O 1
ATOM 761 N N . ALA A 1 102 ? -11.071 10.309 6.545 1.00 90.06 102 ALA A N 1
ATOM 762 C CA . ALA A 1 102 ? -12.067 9.672 5.688 1.00 90.06 102 ALA A CA 1
ATOM 763 C C . ALA A 1 102 ? -12.727 8.431 6.326 1.00 90.06 102 ALA A C 1
ATOM 765 O O . ALA A 1 102 ? -13.623 7.852 5.713 1.00 90.06 102 ALA A O 1
ATOM 766 N N . GLY A 1 103 ? -12.312 8.033 7.533 1.00 87.75 103 GLY A N 1
ATOM 767 C CA . GLY A 1 103 ? -12.852 6.884 8.257 1.00 87.75 103 GL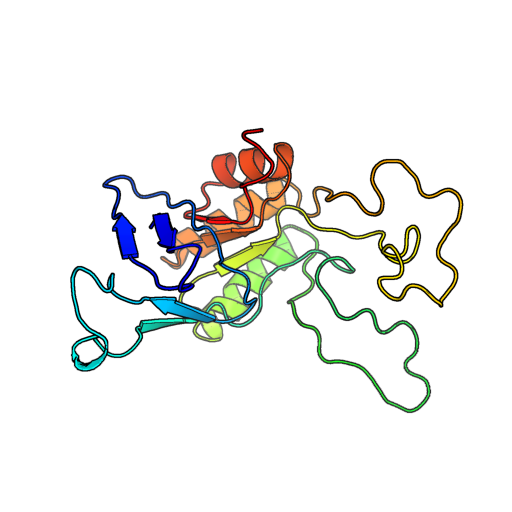Y A CA 1
ATOM 768 C C . GLY A 1 103 ? -12.188 5.556 7.902 1.00 87.75 103 GLY A C 1
ATOM 769 O O . GLY A 1 103 ? -12.846 4.526 7.983 1.00 87.75 103 GLY A O 1
ATOM 770 N N . ALA A 1 104 ? -10.920 5.560 7.475 1.00 87.12 104 ALA A N 1
ATOM 771 C CA . ALA A 1 104 ? -10.186 4.317 7.255 1.00 87.12 104 ALA A CA 1
ATOM 772 C C . ALA A 1 104 ? -9.978 3.556 8.576 1.00 87.12 104 ALA A C 1
ATOM 774 O O . ALA A 1 104 ? -9.400 4.094 9.521 1.00 87.12 104 ALA A O 1
ATOM 775 N N . ASP A 1 105 ? -10.402 2.292 8.610 1.00 83.06 105 ASP A N 1
ATOM 776 C CA . ASP A 1 105 ? -10.174 1.377 9.735 1.00 83.06 105 ASP A CA 1
ATOM 777 C C . ASP A 1 105 ? -8.748 0.809 9.727 1.00 83.06 105 ASP A C 1
ATOM 779 O O . ASP A 1 105 ? -8.226 0.401 10.761 1.00 83.06 105 ASP A O 1
ATOM 783 N N . ILE A 1 106 ? -8.126 0.753 8.547 1.00 88.25 106 ILE A N 1
ATOM 784 C CA . ILE A 1 106 ? -6.779 0.232 8.308 1.00 88.25 106 ILE A CA 1
ATOM 785 C C . ILE A 1 106 ? -6.065 1.130 7.300 1.00 88.25 106 ILE A C 1
ATOM 787 O O . ILE A 1 106 ? -6.672 1.632 6.357 1.00 88.25 106 ILE A O 1
ATOM 791 N N . ILE A 1 107 ? -4.761 1.326 7.472 1.00 91.44 107 ILE A N 1
ATOM 792 C CA . ILE A 1 107 ? -3.931 2.005 6.476 1.00 91.44 107 ILE A CA 1
ATOM 793 C C . ILE A 1 107 ? -3.238 0.950 5.627 1.00 91.44 107 ILE A C 1
ATOM 795 O O . ILE A 1 107 ? -2.486 0.137 6.151 1.00 91.44 107 ILE A O 1
ATOM 799 N N . LYS A 1 108 ? -3.466 0.974 4.314 1.00 90.94 108 LYS A N 1
ATOM 800 C CA . LYS A 1 108 ? -2.781 0.085 3.371 1.00 90.94 108 LYS A CA 1
ATOM 801 C C . LYS A 1 108 ? -1.805 0.871 2.503 1.00 90.94 108 LYS A C 1
ATOM 803 O O . LYS A 1 108 ? -2.158 1.943 2.004 1.00 90.94 108 LYS A O 1
ATOM 808 N N . PHE A 1 109 ? -0.603 0.336 2.306 1.00 91.75 109 PHE A N 1
ATOM 809 C CA . PHE A 1 109 ? 0.388 0.890 1.386 1.00 91.75 109 PHE A CA 1
ATOM 810 C C . PHE A 1 109 ? 1.101 -0.197 0.568 1.00 91.75 109 PHE A C 1
ATOM 812 O O . PHE A 1 109 ? 1.175 -1.353 0.978 1.00 91.75 109 PHE A O 1
ATOM 819 N N . PHE A 1 110 ? 1.637 0.177 -0.593 1.00 91.12 110 PHE A N 1
ATOM 820 C CA . PHE A 1 110 ? 2.500 -0.689 -1.402 1.00 91.12 110 PHE A CA 1
ATOM 821 C C . PHE A 1 110 ? 3.970 -0.411 -1.086 1.00 91.12 110 PHE A C 1
ATOM 823 O O . PHE A 1 110 ? 4.443 0.698 -1.324 1.00 91.12 110 PHE A O 1
ATOM 830 N N . ALA A 1 111 ? 4.696 -1.408 -0.570 1.00 91.50 111 ALA A N 1
ATOM 831 C CA . ALA A 1 111 ? 6.145 -1.302 -0.379 1.00 91.50 111 ALA A CA 1
ATOM 832 C C . ALA A 1 111 ? 6.883 -1.504 -1.710 1.00 91.50 111 ALA A C 1
ATOM 834 O O . ALA A 1 111 ? 7.818 -0.771 -2.043 1.00 91.50 111 ALA A O 1
ATOM 835 N N . ASP A 1 112 ? 6.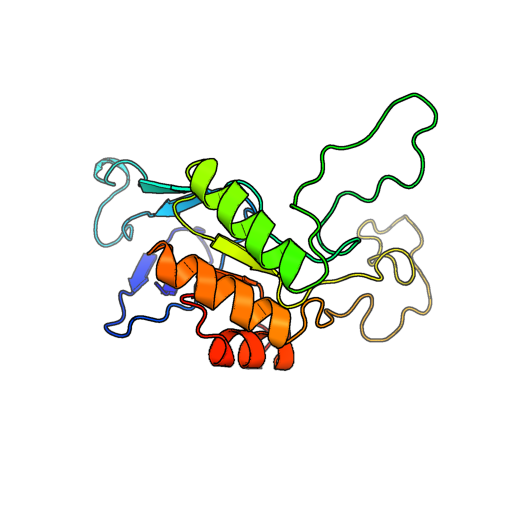408 -2.464 -2.501 1.00 89.38 112 ASP A N 1
ATOM 836 C CA . ASP A 1 112 ? 6.878 -2.771 -3.843 1.00 89.38 112 ASP A CA 1
ATOM 837 C C . ASP A 1 112 ? 5.706 -2.943 -4.815 1.00 89.38 112 ASP A C 1
ATOM 839 O O . ASP A 1 112 ? 4.576 -3.241 -4.423 1.00 89.38 112 ASP A O 1
ATOM 843 N N . TYR A 1 113 ? 5.970 -2.665 -6.093 1.00 86.31 113 TYR A N 1
ATOM 844 C CA . TYR A 1 113 ? 5.034 -2.955 -7.173 1.00 86.31 113 TYR A CA 1
ATOM 845 C C . TYR A 1 113 ? 5.676 -2.851 -8.560 1.00 86.31 113 TYR A C 1
ATOM 847 O O . TYR A 1 113 ? 6.710 -2.204 -8.778 1.00 86.31 113 TYR A O 1
ATOM 855 N N . ARG A 1 114 ? 4.983 -3.408 -9.554 1.00 80.75 114 ARG A N 1
ATOM 856 C CA . ARG A 1 114 ? 5.338 -3.333 -10.973 1.00 80.75 114 ARG A CA 1
ATOM 857 C C . ARG A 1 114 ? 5.145 -1.931 -11.552 1.00 80.75 114 ARG A C 1
ATOM 859 O O . ARG A 1 114 ? 4.026 -1.473 -11.777 1.00 80.75 114 ARG A O 1
ATOM 866 N N . ARG A 1 115 ? 6.243 -1.265 -11.920 1.00 77.94 115 ARG A N 1
ATOM 867 C CA . ARG A 1 115 ? 6.213 0.100 -12.497 1.00 77.94 115 ARG A CA 1
ATOM 868 C C . ARG A 1 115 ? 6.485 0.165 -14.004 1.00 77.94 115 ARG A C 1
ATOM 870 O O . ARG A 1 115 ? 6.200 1.176 -14.638 1.00 77.94 115 ARG A O 1
ATOM 877 N N . ARG A 1 116 ? 7.048 -0.887 -14.607 1.00 74.44 116 ARG A N 1
ATOM 878 C CA . ARG A 1 116 ? 7.620 -0.850 -15.971 1.00 74.44 116 ARG A CA 1
ATOM 879 C C . ARG A 1 116 ? 6.830 -1.663 -17.000 1.00 74.44 116 ARG A C 1
ATOM 881 O O . ARG A 1 116 ? 7.391 -2.087 -18.009 1.00 74.44 116 ARG A O 1
ATOM 888 N N . ILE A 1 117 ? 5.523 -1.828 -16.795 1.00 71.44 117 ILE A N 1
ATOM 889 C CA . ILE A 1 117 ? 4.671 -2.649 -17.674 1.00 71.44 117 ILE A CA 1
ATOM 890 C C . ILE A 1 117 ? 4.605 -2.128 -19.117 1.00 71.44 117 ILE A C 1
ATOM 892 O O . ILE A 1 117 ? 4.428 -2.907 -20.040 1.00 71.44 117 ILE A O 1
ATOM 896 N N . THR A 1 118 ? 4.795 -0.824 -19.344 1.00 70.31 118 THR A N 1
ATOM 897 C CA . THR A 1 118 ? 4.835 -0.246 -20.700 1.00 70.31 118 THR A CA 1
ATOM 898 C C . THR A 1 118 ? 6.134 -0.570 -21.435 1.00 70.31 118 THR A C 1
ATOM 900 O O . THR A 1 118 ? 6.145 -0.669 -22.657 1.00 70.31 118 THR A O 1
ATOM 903 N N . ARG A 1 119 ? 7.236 -0.775 -20.701 1.00 73.94 119 ARG A N 1
ATOM 904 C CA . ARG A 1 119 ? 8.527 -1.191 -21.266 1.00 73.94 119 ARG A CA 1
ATOM 905 C C . ARG A 1 119 ? 8.538 -2.683 -21.596 1.00 73.94 119 ARG A C 1
ATOM 907 O O . ARG A 1 119 ? 9.119 -3.075 -22.602 1.00 73.94 119 ARG A O 1
ATOM 914 N N . CYS A 1 120 ? 7.906 -3.490 -20.747 1.00 72.12 120 CYS A N 1
ATOM 915 C CA . CYS A 1 120 ? 7.792 -4.936 -20.904 1.00 72.12 120 CYS A CA 1
ATOM 916 C C . CYS A 1 120 ? 6.312 -5.330 -20.780 1.00 72.12 120 CYS A C 1
ATOM 918 O O . CYS A 1 120 ? 5.884 -5.685 -19.677 1.00 72.12 120 CYS A O 1
ATOM 920 N N . PRO A 1 121 ? 5.522 -5.229 -21.867 1.00 70.50 121 PRO A N 1
ATOM 921 C CA . PRO A 1 121 ? 4.113 -5.591 -21.822 1.00 70.50 121 PRO A CA 1
ATOM 922 C C . PRO A 1 121 ? 3.953 -7.073 -21.463 1.00 70.50 121 PRO A C 1
ATOM 924 O O . PRO A 1 121 ? 4.820 -7.885 -21.810 1.00 70.50 121 PRO A O 1
ATOM 927 N N . PRO A 1 122 ? 2.867 -7.437 -20.759 1.00 69.19 122 PRO A N 1
ATOM 928 C CA . PRO A 1 122 ? 2.616 -8.820 -20.390 1.00 69.19 122 PRO A CA 1
ATOM 929 C C . PRO A 1 122 ? 2.524 -9.701 -21.637 1.00 69.19 122 PRO A C 1
ATOM 931 O O . PRO A 1 122 ? 2.169 -9.240 -22.726 1.00 69.19 122 PRO A O 1
ATOM 934 N N . ALA A 1 123 ? 2.842 -10.985 -21.468 1.00 69.75 123 ALA A N 1
ATOM 935 C CA . ALA A 1 123 ? 2.674 -11.955 -22.536 1.00 69.75 123 ALA A CA 1
ATOM 936 C C . ALA A 1 123 ? 1.217 -11.938 -23.007 1.00 69.75 123 ALA A C 1
ATOM 938 O O . ALA A 1 123 ? 0.285 -12.018 -22.204 1.00 69.75 123 ALA A O 1
ATOM 939 N N . GLN A 1 124 ? 1.033 -11.816 -24.319 1.00 76.31 124 GLN A N 1
ATOM 940 C CA . GLN A 1 124 ? -0.296 -11.821 -24.895 1.00 76.31 124 GLN A CA 1
ATOM 941 C C . GLN A 1 124 ? -0.946 -13.179 -24.642 1.00 76.31 124 GLN A C 1
ATOM 943 O O . GLN A 1 124 ? -0.446 -14.205 -25.096 1.00 76.31 124 GLN A O 1
ATOM 948 N N . GLN A 1 125 ? -2.054 -13.178 -23.902 1.00 73.69 125 GLN A N 1
ATOM 949 C CA . GLN A 1 125 ? -2.732 -14.407 -23.479 1.00 73.69 125 GLN A CA 1
ATOM 950 C C . GLN A 1 125 ? -3.420 -15.129 -24.648 1.00 73.69 125 GLN A C 1
ATOM 952 O O . GLN A 1 125 ? -3.677 -16.327 -24.577 1.00 73.69 125 GLN A O 1
ATOM 957 N N . HIS A 1 126 ? -3.732 -14.405 -25.729 1.00 75.81 126 HIS A N 1
ATOM 958 C CA . HIS A 1 126 ? -4.496 -14.940 -26.849 1.00 75.81 126 HIS A CA 1
ATOM 959 C C . HIS A 1 126 ? -3.591 -15.588 -27.918 1.00 75.81 126 HIS A C 1
ATOM 961 O O . HIS A 1 126 ? -2.751 -14.885 -28.487 1.00 75.81 126 HIS A O 1
ATOM 967 N N . PRO A 1 127 ? -3.810 -16.867 -28.292 1.00 77.38 127 PRO A N 1
ATOM 968 C CA . PRO A 1 127 ? -2.906 -17.635 -29.164 1.00 77.38 127 PRO A CA 1
ATOM 969 C C . PRO A 1 127 ? -2.647 -17.031 -30.550 1.00 77.38 127 PRO A C 1
ATOM 971 O O . PRO A 1 127 ? -1.610 -17.284 -31.156 1.00 77.38 127 PRO A O 1
ATOM 974 N N . TYR A 1 128 ? -3.596 -16.249 -31.068 1.00 80.00 128 TYR A N 1
ATOM 975 C CA . TYR A 1 128 ? -3.553 -15.707 -32.431 1.00 80.00 128 TYR A CA 1
ATOM 976 C C . TYR A 1 128 ? -3.035 -14.267 -32.515 1.00 80.00 128 TYR A C 1
ATOM 978 O O . TYR A 1 128 ? -2.972 -13.705 -33.607 1.00 80.00 128 TYR A O 1
ATOM 986 N N . ILE A 1 129 ? -2.693 -13.646 -31.383 1.00 76.00 129 ILE A N 1
ATOM 987 C CA . ILE A 1 129 ? -2.159 -12.284 -31.362 1.00 76.00 129 ILE A CA 1
ATOM 988 C C . ILE A 1 129 ? -0.654 -12.375 -31.072 1.00 76.00 129 ILE A C 1
ATOM 990 O O . ILE A 1 129 ? -0.279 -12.891 -30.018 1.00 76.00 129 ILE A O 1
ATOM 994 N N . PRO A 1 130 ? 0.217 -11.899 -31.982 1.00 72.19 130 PRO A N 1
ATOM 995 C CA . PRO A 1 130 ? 1.660 -11.959 -31.783 1.00 72.19 130 PRO A CA 1
ATOM 996 C C . PRO A 1 130 ? 2.080 -11.234 -30.499 1.00 72.19 130 PRO A C 1
ATOM 998 O O . PRO A 1 130 ? 1.712 -10.079 -30.285 1.00 72.19 130 PRO A O 1
ATOM 1001 N N . SER A 1 131 ? 2.872 -11.902 -29.663 1.00 75.06 131 SER A N 1
ATOM 1002 C CA . SER A 1 131 ? 3.509 -11.313 -28.484 1.00 75.06 131 SER A CA 1
ATOM 1003 C C . SER A 1 131 ? 4.945 -10.867 -28.788 1.00 75.06 131 SER A C 1
ATOM 1005 O O . SER A 1 131 ? 5.491 -11.110 -29.870 1.00 75.06 131 SER A O 1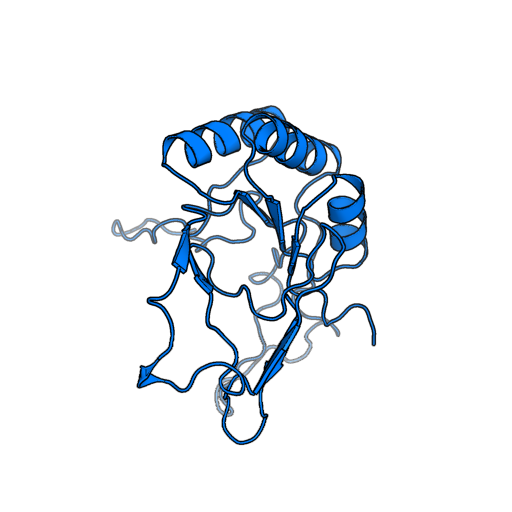
ATOM 1007 N N . VAL A 1 132 ? 5.579 -10.198 -27.822 1.00 77.12 132 VAL A N 1
ATOM 1008 C CA . VAL A 1 132 ? 7.007 -9.867 -27.887 1.00 77.12 132 VAL A CA 1
ATOM 1009 C C . VAL A 1 132 ? 7.814 -11.163 -28.018 1.00 77.12 132 VAL A C 1
ATOM 1011 O O . VAL A 1 132 ? 7.723 -12.040 -27.167 1.00 77.12 132 VAL A O 1
ATOM 1014 N N . ARG A 1 133 ? 8.614 -11.281 -29.086 1.00 76.69 133 ARG A N 1
ATOM 1015 C CA . ARG A 1 133 ? 9.360 -12.512 -29.422 1.00 76.69 133 ARG A CA 1
ATOM 1016 C C . ARG A 1 133 ? 10.503 -12.838 -28.458 1.00 76.69 133 ARG A C 1
ATOM 1018 O O . ARG A 1 133 ? 10.846 -14.003 -28.301 1.00 76.69 133 ARG A O 1
ATOM 1025 N N . TYR A 1 134 ? 11.106 -11.810 -27.864 1.00 80.06 134 TYR A N 1
ATOM 1026 C CA . TYR A 1 134 ? 12.289 -11.925 -27.007 1.00 80.06 134 TYR A CA 1
ATOM 1027 C C . TYR A 1 134 ? 12.117 -11.076 -25.740 1.00 80.06 134 TYR A C 1
ATOM 1029 O O . TYR A 1 134 ? 12.806 -10.065 -25.583 1.00 80.06 134 TYR A O 1
ATOM 1037 N N . PRO A 1 135 ? 11.155 -11.407 -24.862 1.00 75.75 135 PRO A N 1
ATOM 1038 C CA . PRO A 1 135 ? 11.030 -10.703 -23.599 1.00 75.75 135 PRO A CA 1
ATOM 1039 C C . PRO A 1 135 ? 12.244 -11.026 -22.710 1.00 75.75 135 PRO A C 1
ATOM 1041 O O . PRO A 1 135 ? 12.840 -12.102 -22.837 1.00 75.75 135 PRO A O 1
ATOM 1044 N N . PRO A 1 136 ? 12.627 -10.119 -21.797 1.00 79.12 136 PRO A N 1
ATOM 1045 C CA . PRO A 1 136 ? 13.548 -10.481 -20.728 1.00 79.12 136 PRO A CA 1
ATOM 1046 C C . PRO A 1 136 ? 12.970 -11.652 -19.924 1.00 79.12 136 PRO A C 1
ATOM 1048 O O . PRO A 1 136 ? 11.754 -11.838 -19.880 1.00 79.12 136 PRO A O 1
ATOM 1051 N N . LYS A 1 137 ? 13.850 -12.420 -19.269 1.00 79.31 137 LYS A N 1
ATOM 1052 C CA . LYS A 1 137 ? 13.475 -13.612 -18.490 1.00 79.31 137 LYS A CA 1
ATOM 1053 C C . LYS A 1 137 ? 12.345 -13.331 -17.494 1.00 79.31 137 LYS A C 1
ATOM 1055 O O . LYS A 1 137 ? 11.471 -14.169 -17.319 1.00 79.31 137 LYS A O 1
ATOM 1060 N N . GLU A 1 138 ? 12.366 -12.146 -16.892 1.00 75.25 138 GLU A N 1
ATOM 1061 C CA . GLU A 1 138 ? 11.356 -11.688 -15.948 1.00 75.25 138 GLU A CA 1
ATOM 1062 C C . GLU A 1 138 ? 10.755 -10.361 -16.443 1.00 75.25 138 GLU A C 1
ATOM 1064 O O . GLU A 1 138 ? 11.317 -9.278 -16.229 1.00 75.25 138 GLU A O 1
ATOM 1069 N N . PRO A 1 139 ? 9.660 -10.421 -17.219 1.00 73.19 139 PRO A N 1
ATOM 1070 C CA . PRO A 1 139 ? 9.010 -9.225 -17.720 1.00 73.19 139 PRO A CA 1
ATOM 1071 C C . PRO A 1 139 ? 8.282 -8.521 -16.573 1.00 73.19 139 PRO A C 1
ATOM 1073 O O . PRO A 1 139 ? 7.361 -9.074 -15.984 1.00 73.19 139 PRO A O 1
ATOM 1076 N N . ASN A 1 140 ? 8.666 -7.265 -16.317 1.00 76.81 140 ASN A N 1
ATOM 1077 C CA . ASN A 1 140 ? 7.998 -6.381 -15.358 1.00 76.81 140 ASN A CA 1
ATOM 1078 C C . ASN A 1 140 ? 8.045 -6.899 -13.906 1.00 76.81 140 ASN A C 1
ATOM 1080 O O . ASN A 1 140 ? 7.008 -7.006 -13.257 1.00 76.81 140 ASN A O 1
ATOM 1084 N N . ALA A 1 141 ? 9.257 -7.192 -13.427 1.00 80.69 141 ALA A N 1
ATOM 1085 C CA . ALA A 1 141 ? 9.512 -7.525 -12.029 1.00 80.69 141 ALA A CA 1
ATOM 1086 C C . ALA A 1 141 ? 8.968 -6.454 -11.067 1.00 80.69 141 ALA A C 1
ATOM 1088 O O . ALA A 1 141 ? 8.849 -5.272 -11.419 1.00 80.69 141 ALA A O 1
ATOM 1089 N N . ASP A 1 142 ? 8.658 -6.885 -9.850 1.00 84.12 142 ASP A N 1
ATOM 1090 C CA . ASP A 1 142 ? 8.320 -5.998 -8.749 1.00 84.12 142 ASP A CA 1
ATOM 1091 C C . ASP A 1 142 ? 9.578 -5.270 -8.259 1.00 84.12 142 ASP A C 1
ATOM 1093 O O . ASP A 1 142 ? 10.665 -5.840 -8.166 1.00 84.12 142 ASP A O 1
ATOM 1097 N N . TYR A 1 143 ? 9.438 -3.972 -8.002 1.00 86.00 143 TYR A N 1
ATOM 1098 C CA . TYR A 1 143 ? 10.517 -3.125 -7.503 1.00 86.00 143 TYR A CA 1
ATOM 1099 C C . TYR A 1 143 ? 10.046 -2.418 -6.248 1.00 86.00 143 TYR A C 1
ATOM 1101 O O . TYR A 1 143 ? 8.875 -2.049 -6.164 1.00 86.00 143 TYR A O 1
ATOM 1109 N N . LEU A 1 144 ? 10.970 -2.146 -5.330 1.00 90.00 144 LEU A N 1
ATOM 1110 C CA . LEU A 1 144 ? 10.698 -1.273 -4.198 1.00 90.00 144 LEU A CA 1
ATOM 1111 C C . LEU A 1 144 ? 10.249 0.105 -4.708 1.00 90.00 144 LEU A C 1
ATOM 1113 O O . LEU A 1 144 ? 10.934 0.737 -5.520 1.00 90.00 144 LEU A O 1
ATOM 1117 N N . ILE A 1 145 ? 9.082 0.554 -4.250 1.00 90.44 145 ILE A N 1
ATOM 1118 C CA . ILE A 1 145 ? 8.498 1.843 -4.635 1.00 90.44 145 ILE A CA 1
ATOM 1119 C C . ILE A 1 145 ? 8.462 2.844 -3.481 1.00 90.44 145 ILE A C 1
ATOM 1121 O O . ILE A 1 145 ? 8.381 4.041 -3.742 1.00 90.44 145 ILE A O 1
ATOM 1125 N N . SER A 1 146 ? 8.557 2.376 -2.236 1.00 89.62 146 SER A N 1
ATOM 1126 C CA . SER A 1 146 ? 8.621 3.223 -1.046 1.00 89.62 146 SER A CA 1
ATOM 1127 C C . SER A 1 146 ? 9.960 3.061 -0.341 1.00 89.62 146 SER A C 1
ATOM 1129 O O . SER A 1 146 ? 10.429 1.956 -0.081 1.00 89.62 146 SER A O 1
ATOM 1131 N N . SER A 1 147 ? 10.586 4.184 -0.012 1.00 94.50 147 SER A N 1
ATOM 1132 C CA . SER A 1 147 ? 11.800 4.215 0.794 1.00 94.50 147 SER A CA 1
ATOM 1133 C C . SER A 1 147 ? 11.517 3.823 2.247 1.00 94.50 147 SER A C 1
ATOM 1135 O O . SER A 1 147 ? 10.409 4.002 2.759 1.00 94.50 147 SER A O 1
ATOM 1137 N N . GLN A 1 148 ? 12.550 3.370 2.963 1.00 95.69 148 GLN A N 1
ATOM 1138 C CA . GLN A 1 148 ? 12.419 3.019 4.382 1.00 95.69 148 GLN A CA 1
ATOM 1139 C C . GLN A 1 148 ? 11.895 4.186 5.233 1.00 95.69 148 GLN A C 1
ATOM 1141 O O . GLN A 1 148 ? 11.114 3.990 6.160 1.00 95.69 148 GLN A O 1
ATOM 1146 N N . GLN A 1 149 ? 12.287 5.420 4.905 1.00 97.00 149 GLN A N 1
ATOM 1147 C CA . GLN A 1 149 ? 11.829 6.612 5.623 1.00 97.00 149 GLN A CA 1
ATOM 1148 C C . GLN A 1 149 ? 10.325 6.848 5.453 1.00 97.00 149 GLN A C 1
ATOM 1150 O O . GLN A 1 149 ? 9.658 7.242 6.408 1.00 97.00 149 GLN A O 1
ATOM 1155 N N . GLU A 1 150 ? 9.789 6.600 4.258 1.00 96.31 150 GLU A N 1
ATOM 1156 C CA . GLU A 1 150 ? 8.357 6.717 3.979 1.00 96.31 150 GLU A CA 1
ATOM 1157 C C . GLU A 1 150 ? 7.572 5.633 4.713 1.00 96.31 150 GLU A C 1
ATOM 1159 O O . GLU A 1 150 ? 6.621 5.959 5.421 1.00 96.31 150 GLU A O 1
ATOM 1164 N N . MET A 1 151 ? 8.020 4.375 4.642 1.00 95.69 151 MET A N 1
ATOM 1165 C CA . MET A 1 151 ? 7.383 3.258 5.352 1.00 95.69 151 MET A CA 1
ATOM 1166 C C . MET A 1 151 ? 7.347 3.497 6.866 1.00 95.69 151 MET A C 1
ATOM 1168 O O . MET A 1 151 ? 6.287 3.399 7.486 1.00 95.69 151 MET A O 1
ATOM 1172 N N . ASN A 1 152 ? 8.474 3.910 7.453 1.00 97.31 152 ASN A N 1
ATOM 1173 C CA . ASN A 1 152 ? 8.560 4.236 8.878 1.00 97.31 152 ASN A CA 1
ATOM 1174 C C . ASN A 1 152 ? 7.581 5.350 9.270 1.00 97.31 152 ASN A C 1
ATOM 1176 O O . ASN A 1 152 ? 6.981 5.305 10.342 1.00 97.31 152 ASN A O 1
ATOM 1180 N N . MET A 1 153 ? 7.411 6.358 8.415 1.00 97.38 153 MET A N 1
ATOM 1181 C CA . MET A 1 153 ? 6.511 7.479 8.679 1.00 97.38 153 MET A CA 1
ATOM 1182 C C . MET A 1 153 ? 5.043 7.080 8.575 1.00 97.38 153 MET A C 1
ATOM 1184 O O . MET A 1 153 ? 4.265 7.463 9.445 1.00 97.38 153 MET A O 1
ATOM 1188 N N . ILE A 1 154 ? 4.674 6.271 7.577 1.00 96.12 154 ILE A N 1
ATOM 1189 C CA . ILE A 1 154 ? 3.315 5.728 7.452 1.00 96.12 154 ILE A CA 1
ATOM 1190 C C . ILE A 1 154 ? 2.960 4.929 8.707 1.00 96.12 154 ILE A C 1
ATOM 1192 O O . ILE A 1 154 ? 1.934 5.194 9.334 1.00 96.12 154 ILE A O 1
ATOM 1196 N N . VAL A 1 155 ? 3.829 3.995 9.111 1.00 95.19 155 VAL A N 1
ATOM 1197 C CA . VAL A 1 155 ? 3.567 3.135 10.271 1.00 95.19 155 VAL A CA 1
ATOM 1198 C C . VAL A 1 155 ? 3.525 3.936 11.566 1.00 95.19 155 VAL A C 1
ATOM 1200 O O . VAL A 1 155 ? 2.623 3.738 12.382 1.00 95.19 155 VAL A O 1
ATOM 1203 N N . LYS A 1 156 ? 4.451 4.879 11.754 1.00 96.88 156 LYS A N 1
ATOM 1204 C CA . LYS A 1 156 ? 4.479 5.742 12.937 1.00 96.88 156 LYS A CA 1
ATOM 1205 C C . LYS A 1 156 ? 3.178 6.531 13.093 1.00 96.88 156 LYS A C 1
ATOM 1207 O O . LYS A 1 156 ? 2.596 6.524 14.176 1.00 96.88 156 LYS A O 1
ATOM 1212 N N . GLU A 1 157 ? 2.716 7.191 12.034 1.00 96.44 157 GLU A N 1
ATOM 1213 C CA . GLU A 1 157 ? 1.505 8.019 12.086 1.00 96.44 157 GLU A CA 1
ATOM 1214 C C . GLU A 1 157 ? 0.235 7.172 12.240 1.00 96.44 157 GLU A C 1
ATOM 1216 O O . GLU A 1 157 ? -0.637 7.506 13.043 1.00 96.44 157 GLU A O 1
ATOM 1221 N N . ALA A 1 158 ? 0.150 6.027 11.558 1.00 93.31 158 ALA A N 1
ATOM 1222 C CA . ALA A 1 158 ? -0.962 5.094 11.730 1.00 93.31 158 ALA A CA 1
ATOM 1223 C C . ALA A 1 158 ? -1.026 4.534 13.164 1.00 93.31 158 ALA A C 1
ATOM 1225 O O . ALA A 1 158 ? -2.102 4.461 13.760 1.00 93.31 158 ALA A O 1
ATOM 1226 N N . THR A 1 159 ? 0.132 4.240 13.767 1.00 92.31 159 THR A N 1
ATOM 1227 C CA . THR A 1 159 ? 0.228 3.780 15.162 1.00 92.31 159 THR A CA 1
ATOM 1228 C C . THR A 1 159 ? -0.280 4.840 16.141 1.00 92.31 159 THR A C 1
ATOM 1230 O O . THR A 1 159 ? -1.025 4.511 17.065 1.00 92.31 159 THR A O 1
ATOM 1233 N N . LEU A 1 160 ? 0.056 6.121 15.929 1.00 94.31 160 LEU A N 1
ATOM 1234 C CA . LEU A 1 160 ? -0.472 7.229 16.741 1.00 94.31 160 LEU A CA 1
ATOM 1235 C C . LEU A 1 160 ? -2.001 7.326 16.652 1.00 94.31 160 LEU A C 1
ATOM 1237 O O . LEU A 1 160 ? -2.660 7.631 17.647 1.00 94.31 160 LEU A O 1
ATOM 1241 N N . ALA A 1 161 ? -2.562 7.007 15.488 1.00 90.75 161 ALA A N 1
ATOM 1242 C CA . ALA A 1 161 ? -3.999 6.963 15.253 1.00 90.75 161 ALA A CA 1
ATOM 1243 C C . ALA A 1 161 ? -4.676 5.649 15.683 1.00 90.75 161 ALA A C 1
ATOM 1245 O O . ALA A 1 161 ? -5.891 5.526 15.551 1.00 90.75 161 ALA A O 1
ATOM 1246 N N . ARG A 1 162 ? -3.916 4.679 16.216 1.00 88.38 162 ARG A N 1
ATOM 1247 C CA . ARG A 1 162 ? -4.385 3.320 16.555 1.00 88.38 162 ARG A CA 1
ATOM 1248 C C . ARG A 1 162 ? -4.996 2.572 15.363 1.00 88.38 162 ARG A C 1
ATOM 1250 O O . ARG A 1 162 ? -5.846 1.706 15.558 1.00 88.38 162 ARG A O 1
ATOM 1257 N N . ALA A 1 163 ? -4.552 2.894 14.151 1.00 84.56 163 ALA A N 1
ATOM 1258 C CA . ALA A 1 163 ? -4.943 2.197 12.937 1.00 84.56 163 ALA A CA 1
ATOM 1259 C C . ALA A 1 163 ? -3.891 1.120 12.602 1.00 84.56 163 ALA A C 1
ATOM 1261 O O . ALA A 1 163 ? -2.700 1.444 12.534 1.00 84.56 163 ALA A O 1
ATOM 1262 N N . PRO A 1 164 ? -4.283 -0.153 12.399 1.00 87.62 164 PRO A N 1
ATOM 1263 C CA . PRO A 1 164 ? -3.377 -1.173 11.886 1.00 87.62 164 PRO A CA 1
ATOM 1264 C C . PRO A 1 164 ? -2.865 -0.802 10.491 1.00 87.62 164 PRO A C 1
ATOM 1266 O O . PRO A 1 164 ? -3.501 -0.038 9.758 1.00 87.62 164 PRO A O 1
ATOM 1269 N N . VAL A 1 165 ? -1.717 -1.371 10.120 1.00 86.94 165 VAL A N 1
ATOM 1270 C CA . VAL A 1 165 ? -1.091 -1.122 8.818 1.00 86.94 165 VAL A CA 1
ATOM 1271 C C . VAL A 1 165 ? -0.917 -2.412 8.031 1.00 86.94 165 VAL A C 1
ATOM 1273 O O . VAL A 1 165 ? -0.340 -3.382 8.525 1.00 86.94 165 VAL A O 1
ATOM 1276 N N . SER A 1 166 ? -1.390 -2.393 6.793 1.00 87.94 166 SER A N 1
ATOM 1277 C CA . SER A 1 166 ? -1.195 -3.431 5.788 1.00 87.94 166 SER A CA 1
ATOM 1278 C C . SER A 1 166 ? -0.172 -2.975 4.747 1.00 87.94 166 SER A C 1
ATOM 1280 O O . SER A 1 166 ? -0.219 -1.835 4.275 1.00 87.94 166 SER A O 1
ATOM 1282 N N . ALA A 1 167 ? 0.768 -3.861 4.419 1.00 88.25 167 ALA A N 1
ATOM 1283 C CA . ALA A 1 167 ? 1.787 -3.633 3.409 1.00 88.25 167 ALA A CA 1
ATOM 1284 C C . ALA A 1 167 ? 1.723 -4.722 2.332 1.00 88.25 167 ALA A C 1
ATOM 1286 O O . ALA A 1 167 ? 1.849 -5.911 2.632 1.00 88.25 167 ALA A O 1
ATOM 1287 N N . HIS A 1 168 ? 1.578 -4.304 1.076 1.00 88.38 168 HIS A N 1
ATOM 1288 C CA . HIS A 1 168 ? 1.795 -5.178 -0.074 1.00 88.38 168 HIS A CA 1
ATOM 1289 C C . HIS A 1 168 ? 3.298 -5.325 -0.328 1.00 88.38 168 HIS A C 1
ATOM 1291 O O . HIS A 1 168 ? 3.994 -4.314 -0.508 1.00 88.38 168 HIS A O 1
ATOM 1297 N N . CYS A 1 169 ? 3.786 -6.569 -0.332 1.00 86.06 169 CYS A N 1
ATOM 1298 C CA . CYS A 1 169 ? 5.198 -6.911 -0.481 1.00 86.06 169 CYS A CA 1
ATOM 1299 C C . CYS A 1 169 ? 5.382 -8.224 -1.267 1.00 86.06 169 CYS A C 1
ATOM 1301 O O . CYS A 1 169 ? 5.293 -9.310 -0.697 1.00 86.06 169 CYS A O 1
ATOM 1303 N N . CYS A 1 170 ? 5.732 -8.127 -2.546 1.00 83.00 170 CYS A N 1
ATOM 1304 C CA . CYS A 1 170 ? 6.146 -9.259 -3.380 1.00 83.00 170 CYS A CA 1
ATOM 1305 C C . CYS A 1 170 ? 7.660 -9.532 -3.305 1.00 83.00 170 CYS A C 1
ATOM 1307 O O . CYS A 1 170 ? 8.117 -10.633 -3.604 1.00 83.00 170 CYS A O 1
ATOM 1309 N N . THR A 1 171 ? 8.468 -8.534 -2.937 1.00 84.94 171 THR A N 1
ATOM 1310 C CA . THR A 1 171 ? 9.936 -8.613 -2.904 1.00 84.94 171 THR A CA 1
ATOM 1311 C C . THR A 1 171 ? 10.466 -8.777 -1.482 1.00 84.94 171 THR A C 1
ATOM 1313 O O . THR A 1 171 ? 9.867 -8.305 -0.514 1.00 84.94 171 THR A O 1
ATOM 1316 N N . LEU A 1 172 ? 11.639 -9.410 -1.341 1.00 85.62 172 LEU A N 1
ATOM 1317 C CA . LEU A 1 172 ? 12.248 -9.650 -0.027 1.00 85.62 172 LEU A CA 1
ATOM 1318 C C . LEU A 1 172 ? 12.603 -8.327 0.647 1.00 85.62 172 LEU A C 1
ATOM 1320 O O . LEU A 1 172 ? 12.391 -8.156 1.842 1.00 85.62 172 LEU A O 1
ATOM 1324 N N . GLU A 1 173 ? 13.127 -7.391 -0.140 1.00 87.56 173 GLU A N 1
ATOM 1325 C CA . GLU A 1 173 ? 13.500 -6.055 0.314 1.00 87.56 173 GLU A CA 1
ATOM 1326 C C . GLU A 1 173 ? 12.274 -5.275 0.803 1.00 87.56 173 GLU A C 1
ATOM 1328 O O . GLU A 1 173 ? 12.323 -4.685 1.882 1.00 87.56 173 GLU A O 1
ATOM 1333 N N . GLY A 1 174 ? 11.158 -5.331 0.065 1.00 87.19 174 GLY A N 1
ATOM 1334 C CA . GLY A 1 174 ? 9.892 -4.721 0.473 1.00 87.19 174 GLY A CA 1
ATOM 1335 C C . GLY A 1 174 ? 9.342 -5.330 1.761 1.00 87.19 174 GLY A C 1
ATOM 1336 O O . GLY A 1 174 ? 9.003 -4.598 2.691 1.00 87.19 174 GLY A O 1
ATOM 1337 N N . ALA A 1 175 ? 9.333 -6.662 1.862 1.00 86.06 175 ALA A N 1
ATOM 1338 C CA . ALA A 1 175 ? 8.864 -7.367 3.052 1.00 86.06 175 ALA A CA 1
ATOM 1339 C C . ALA A 1 175 ? 9.722 -7.045 4.287 1.00 86.06 175 ALA A C 1
ATOM 1341 O O . ALA A 1 175 ? 9.184 -6.716 5.344 1.00 86.06 175 ALA A O 1
ATOM 1342 N N . LEU A 1 176 ? 11.052 -7.089 4.160 1.00 88.00 176 LEU A N 1
ATOM 1343 C CA . LEU A 1 176 ? 11.969 -6.742 5.248 1.00 88.00 176 LEU A CA 1
ATOM 1344 C C . LEU A 1 176 ? 11.805 -5.281 5.676 1.00 88.00 176 LEU A C 1
ATOM 1346 O O . LEU A 1 176 ? 11.705 -5.015 6.874 1.00 88.00 176 LEU A O 1
ATOM 1350 N N . GLY A 1 177 ? 11.701 -4.354 4.721 1.00 89.62 177 GLY A N 1
ATOM 1351 C CA . GLY A 1 177 ? 11.500 -2.937 5.017 1.00 89.62 177 GLY A CA 1
ATOM 1352 C C . GLY A 1 177 ? 10.167 -2.653 5.716 1.00 89.62 177 GLY A C 1
ATOM 1353 O O . GLY A 1 177 ? 10.115 -1.869 6.666 1.00 89.62 177 GLY A O 1
ATOM 1354 N N . ALA A 1 178 ? 9.092 -3.343 5.325 1.00 87.75 178 ALA A N 1
ATOM 1355 C CA . ALA A 1 178 ? 7.794 -3.247 5.991 1.00 87.75 178 ALA A CA 1
ATOM 1356 C C . ALA A 1 178 ? 7.813 -3.849 7.411 1.00 87.75 178 ALA A C 1
ATOM 1358 O O . ALA A 1 178 ? 7.219 -3.281 8.333 1.00 87.75 178 ALA A O 1
ATOM 1359 N N . ILE A 1 179 ? 8.525 -4.964 7.619 1.00 87.00 179 ILE A N 1
ATOM 1360 C CA . ILE A 1 179 ? 8.727 -5.563 8.949 1.00 87.00 179 ILE A CA 1
ATOM 1361 C C . ILE A 1 179 ? 9.496 -4.605 9.858 1.00 87.00 179 ILE A C 1
ATOM 1363 O O . ILE A 1 179 ? 9.093 -4.419 11.010 1.00 87.00 179 ILE A O 1
ATOM 1367 N N . GLU A 1 180 ? 10.574 -4.008 9.344 1.00 91.81 180 GLU A N 1
ATOM 1368 C CA . GLU A 1 180 ? 11.404 -3.040 10.063 1.00 91.81 180 GLU A CA 1
ATOM 1369 C C . GLU A 1 180 ? 10.602 -1.791 10.441 1.00 91.81 180 GLU A C 1
ATOM 1371 O O . GLU A 1 180 ? 10.684 -1.327 11.577 1.00 91.81 180 GLU A O 1
ATOM 1376 N N . ALA A 1 181 ? 9.757 -1.299 9.530 1.00 91.31 181 ALA A N 1
ATOM 1377 C CA . ALA A 1 181 ? 8.859 -0.180 9.799 1.00 91.31 181 ALA A CA 1
ATOM 1378 C C . ALA A 1 181 ? 7.799 -0.503 10.863 1.00 91.31 181 ALA A C 1
ATOM 1380 O O . ALA A 1 181 ? 7.303 0.408 11.523 1.00 91.31 181 ALA A O 1
ATOM 1381 N N . GLY A 1 182 ? 7.466 -1.785 11.050 1.00 88.06 182 GLY A N 1
ATOM 1382 C CA . GLY A 1 182 ? 6.492 -2.252 12.033 1.00 88.06 182 GLY A CA 1
ATOM 1383 C C . GLY A 1 182 ? 5.088 -2.479 11.471 1.00 88.06 182 GLY A C 1
ATOM 1384 O O . GLY A 1 182 ? 4.119 -2.348 12.218 1.00 88.06 182 GLY A O 1
ATOM 1385 N N . ALA A 1 183 ? 4.956 -2.815 10.183 1.00 83.62 183 ALA A N 1
ATOM 1386 C CA . ALA A 1 183 ? 3.663 -3.143 9.583 1.00 83.62 183 ALA A CA 1
ATOM 1387 C C . ALA A 1 183 ? 2.954 -4.277 10.353 1.00 83.62 183 ALA A C 1
ATOM 1389 O O . ALA A 1 183 ? 3.579 -5.244 10.801 1.00 83.62 183 ALA A O 1
ATOM 1390 N N . SER A 1 184 ? 1.635 -4.147 10.515 1.00 80.44 184 SER A N 1
ATOM 1391 C CA . SER A 1 184 ? 0.807 -5.133 11.220 1.00 80.44 184 SER A CA 1
ATOM 1392 C C . SER A 1 184 ? 0.554 -6.362 10.356 1.00 80.44 184 SER A C 1
ATOM 1394 O O . SER A 1 184 ? 0.483 -7.474 10.875 1.00 80.44 184 SER A O 1
ATOM 1396 N N . THR A 1 185 ? 0.413 -6.171 9.042 1.00 78.38 185 THR A N 1
ATOM 1397 C CA . THR A 1 185 ? 0.174 -7.264 8.100 1.00 78.38 185 THR A CA 1
ATOM 1398 C C . THR A 1 185 ? 0.999 -7.133 6.829 1.00 78.38 185 THR A C 1
ATOM 1400 O O . THR A 1 185 ? 1.229 -6.017 6.366 1.00 78.38 185 THR A O 1
ATOM 1403 N N . LEU A 1 186 ? 1.440 -8.274 6.295 1.00 80.19 186 LEU A N 1
ATOM 1404 C CA . LEU A 1 186 ? 2.153 -8.376 5.020 1.00 80.19 186 LEU A CA 1
ATOM 1405 C C . LEU A 1 186 ? 1.337 -9.214 4.039 1.00 80.19 186 LEU A C 1
ATOM 1407 O O . LEU A 1 186 ? 0.756 -10.238 4.419 1.00 80.19 186 LEU A O 1
ATOM 1411 N N . GLU A 1 187 ? 1.340 -8.797 2.782 1.00 75.88 187 GLU A N 1
ATOM 1412 C CA . GLU A 1 187 ? 0.523 -9.372 1.716 1.00 75.88 187 GLU A CA 1
ATOM 1413 C C . GLU A 1 187 ? 1.359 -9.699 0.495 1.00 75.88 187 GLU A C 1
ATOM 1415 O O . GLU A 1 187 ? 2.389 -9.073 0.265 1.00 75.88 187 GLU A O 1
ATOM 1420 N N . ASP A 1 188 ? 0.897 -10.694 -0.263 1.00 71.81 188 ASP A N 1
ATOM 1421 C CA . ASP A 1 188 ? 1.519 -11.168 -1.505 1.00 71.81 188 ASP A CA 1
ATOM 1422 C C . ASP A 1 188 ? 2.970 -11.685 -1.348 1.00 71.81 188 ASP A C 1
ATOM 1424 O O . ASP A 1 188 ? 3.675 -11.939 -2.317 1.00 71.81 188 ASP A O 1
ATOM 1428 N N . VAL A 1 189 ? 3.357 -12.014 -0.107 1.00 61.94 189 VAL A N 1
ATOM 1429 C CA . VAL A 1 189 ? 4.665 -12.582 0.303 1.00 61.94 189 VAL A CA 1
ATOM 1430 C C . VAL A 1 189 ? 4.898 -14.020 -0.214 1.00 61.94 189 VAL A C 1
ATOM 1432 O O . VAL A 1 189 ? 5.929 -14.630 0.066 1.00 61.94 189 VAL A O 1
ATOM 1435 N N . CYS A 1 190 ? 3.944 -14.618 -0.936 1.00 49.84 190 CYS A N 1
ATOM 1436 C CA . CYS A 1 190 ? 3.987 -16.033 -1.334 1.00 49.84 190 CYS A CA 1
ATOM 1437 C C . CYS A 1 190 ? 5.194 -16.401 -2.214 1.00 49.84 190 CYS A C 1
ATOM 1439 O O . CYS A 1 190 ? 5.635 -17.547 -2.158 1.00 49.84 190 CYS A O 1
ATOM 1441 N N . ASP A 1 191 ? 5.772 -15.446 -2.941 1.00 49.25 191 ASP A N 1
ATOM 1442 C CA . ASP A 1 191 ? 6.896 -15.697 -3.852 1.00 49.25 191 ASP A CA 1
ATOM 1443 C C . ASP A 1 191 ? 8.278 -15.691 -3.158 1.00 49.25 191 ASP A C 1
ATOM 1445 O O . ASP A 1 191 ? 9.302 -15.891 -3.806 1.00 49.25 191 ASP A O 1
ATOM 1449 N N . LEU A 1 192 ? 8.334 -15.501 -1.831 1.00 49.12 192 LEU A N 1
ATOM 1450 C CA . LEU A 1 192 ? 9.588 -15.331 -1.076 1.00 49.12 192 LEU A CA 1
ATOM 1451 C C . LEU A 1 192 ? 10.107 -16.586 -0.363 1.00 49.12 192 LEU A C 1
ATOM 1453 O O . LEU A 1 192 ? 11.205 -16.560 0.192 1.00 49.12 192 LEU A O 1
ATOM 1457 N N . LEU A 1 193 ? 9.329 -17.670 -0.354 1.00 40.53 193 LEU A N 1
ATOM 1458 C CA . LEU A 1 193 ? 9.650 -18.920 0.352 1.00 40.53 193 LEU A CA 1
ATOM 1459 C C . LEU A 1 193 ? 9.868 -20.123 -0.587 1.00 40.53 193 LEU A C 1
ATOM 1461 O O . LEU A 1 193 ? 9.846 -21.261 -0.113 1.00 40.53 193 LEU A O 1
ATOM 1465 N N . ALA A 1 194 ? 10.064 -19.884 -1.887 1.00 33.47 194 ALA A N 1
ATOM 1466 C CA . ALA A 1 194 ? 10.349 -20.916 -2.889 1.00 33.47 194 ALA A CA 1
ATOM 1467 C C . ALA A 1 194 ? 11.855 -21.150 -3.095 1.00 33.47 194 ALA A C 1
ATOM 1469 O O . ALA A 1 194 ? 12.619 -20.158 -3.121 1.00 33.47 194 ALA A O 1
#

Radius of gyration: 18.6 Å; chains: 1; bounding box: 40×43×52 Å